Protein AF-A0A0S2K7G4-F1 (afdb_monomer_lite)

Secondary structure (DSSP, 8-state):
--HHHHHHHHHHHHHHHHHHHHHHHHHHHHHHHHHHHHHHHHHHHHHHHHHHHHHHHHTT--TTS----TTHHHHHHHHHHHHHHHHHHHHHHHHHHHHHHHHHHHHHT----HHHHHHHHHHHHHHHHHHHHHHHHHHHHHHHTHHHHHHHTTTTSSS--HHHHHHHHHHHHHHHHHHHHHHHHHHHGGGGHHHHHHHHHHHHHHHHH--

Sequence (211 aa):
MPIKRVLAVIMEPLDKLAEKNTKYAAIKRKERLEVLGHIPLALISLAAYIFIVIFFGTDTYDPDEANLWGMSKQVWLVAMVLSAGFGGIFFVSSLSFIVWVQLIARNLKTKVSILKLSVFSVISLSISLVLLLLGKYLDWLIHHNSLLIAKFMRFGFETTPFLIEMAINFLILCIAIFLLQIAMFVASVPFKAKRHAREITAIKSDAKQQA

pLDDT: mean 75.19, std 12.04, range [44.12, 92.62]

Structure (mmCIF, N/CA/C/O backbone):
data_AF-A0A0S2K7G4-F1
#
_entry.id   AF-A0A0S2K7G4-F1
#
loop_
_atom_site.group_PDB
_atom_site.id
_atom_site.type_symbol
_atom_site.label_atom_id
_atom_site.label_alt_id
_atom_site.label_comp_id
_atom_site.label_asym_id
_atom_site.label_entity_id
_atom_site.label_seq_id
_atom_site.pdbx_PDB_ins_code
_atom_site.Cartn_x
_atom_site.Cartn_y
_atom_site.Cartn_z
_atom_site.occupancy
_atom_site.B_iso_or_equiv
_atom_site.auth_seq_id
_atom_site.auth_comp_id
_atom_site.auth_asym_id
_atom_site.auth_atom_id
_atom_site.pdbx_PDB_model_num
ATOM 1 N N . MET A 1 1 ? -53.816 46.179 15.994 1.00 57.12 1 MET A N 1
ATOM 2 C CA . MET A 1 1 ? -52.729 45.505 16.744 1.00 57.12 1 MET A CA 1
ATOM 3 C C . MET A 1 1 ? -52.334 44.166 16.073 1.00 57.12 1 MET A C 1
ATOM 5 O O . MET A 1 1 ? -52.782 43.138 16.561 1.00 57.12 1 MET A O 1
ATOM 9 N N . PRO A 1 2 ? -51.550 44.121 14.962 1.00 56.91 2 PRO A N 1
ATOM 10 C CA . PRO A 1 2 ? -51.173 42.826 14.354 1.00 56.91 2 PRO A CA 1
ATOM 11 C C . PRO A 1 2 ? -49.665 42.580 14.116 1.00 56.91 2 PRO A C 1
ATOM 13 O O . PRO A 1 2 ? -49.265 41.433 13.945 1.00 56.91 2 PRO A O 1
ATOM 16 N N . ILE A 1 3 ? -48.802 43.602 14.155 1.00 55.53 3 ILE A N 1
ATOM 17 C CA . ILE A 1 3 ? -47.403 43.497 13.681 1.00 55.53 3 ILE A CA 1
ATOM 18 C C . ILE A 1 3 ? -46.560 42.524 14.528 1.00 55.53 3 ILE A C 1
ATOM 20 O O . ILE A 1 3 ? -45.787 41.740 13.984 1.00 55.53 3 ILE A O 1
ATOM 24 N N . LYS A 1 4 ? -46.767 42.491 15.853 1.00 57.12 4 LYS A N 1
ATOM 25 C CA . LYS A 1 4 ? -46.049 41.565 16.751 1.00 57.12 4 LYS A CA 1
ATOM 26 C C . LYS A 1 4 ? -46.368 40.087 16.495 1.00 57.12 4 LYS A C 1
ATOM 28 O O . LYS A 1 4 ? -45.486 39.255 16.662 1.00 57.12 4 LYS A O 1
ATOM 33 N N . ARG A 1 5 ? -47.598 39.748 16.080 1.00 57.56 5 ARG A N 1
ATOM 34 C CA . ARG A 1 5 ? -47.960 38.350 15.769 1.00 57.56 5 ARG A CA 1
ATOM 35 C C . ARG A 1 5 ? -47.358 37.893 14.449 1.00 57.56 5 ARG A C 1
ATOM 37 O O . ARG A 1 5 ? -46.895 36.765 14.367 1.00 57.56 5 ARG A O 1
ATOM 44 N N . VAL A 1 6 ? -47.320 38.771 13.448 1.00 60.31 6 VAL A N 1
ATOM 45 C CA . VAL A 1 6 ? -46.716 38.452 12.146 1.00 60.31 6 VAL A CA 1
ATOM 46 C C . VAL A 1 6 ? -45.207 38.232 12.289 1.00 60.31 6 VAL A C 1
ATOM 48 O O . VAL A 1 6 ? -44.688 37.259 11.754 1.00 60.31 6 VAL A O 1
ATOM 51 N N . LEU A 1 7 ? -44.515 39.056 13.088 1.00 57.19 7 LEU A N 1
ATOM 52 C CA . LEU A 1 7 ? -43.088 38.853 13.369 1.00 57.19 7 LEU A CA 1
ATOM 53 C C . LEU A 1 7 ? -42.806 37.527 14.089 1.00 57.19 7 LEU A C 1
ATOM 55 O O . LEU A 1 7 ? -41.847 36.848 13.740 1.00 57.19 7 LEU A O 1
ATOM 59 N N . ALA A 1 8 ? -43.649 37.136 15.050 1.00 61.03 8 ALA A N 1
ATOM 60 C CA . ALA A 1 8 ? -43.482 35.879 15.779 1.00 61.03 8 ALA A CA 1
ATOM 61 C C . ALA A 1 8 ? -43.615 34.648 14.862 1.00 61.03 8 ALA A C 1
ATOM 63 O O . ALA A 1 8 ? -42.814 33.724 14.957 1.00 61.03 8 ALA A O 1
ATOM 64 N N . VAL A 1 9 ? -44.570 34.672 13.924 1.00 65.19 9 VAL A N 1
ATOM 65 C CA . VAL A 1 9 ? -44.795 33.580 12.957 1.00 65.19 9 VAL A CA 1
ATOM 66 C C . VAL A 1 9 ? -43.661 33.471 11.927 1.00 65.19 9 VAL A C 1
ATOM 68 O O . VAL A 1 9 ? -43.379 32.377 11.450 1.00 65.19 9 VAL A O 1
ATOM 71 N N . ILE A 1 10 ? -42.984 34.578 11.597 1.00 64.75 10 ILE A N 1
ATOM 72 C CA . ILE A 1 10 ? -41.831 34.586 10.675 1.00 64.75 10 ILE A CA 1
ATOM 73 C C . ILE A 1 10 ? -40.525 34.208 11.395 1.00 64.75 10 ILE A C 1
ATOM 75 O O . ILE A 1 10 ? -39.677 33.534 10.810 1.00 64.75 10 ILE A O 1
ATOM 79 N N . MET A 1 11 ? -40.355 34.608 12.660 1.00 64.69 11 MET A N 1
ATOM 80 C CA . MET A 1 11 ? -39.159 34.288 13.452 1.00 64.69 11 MET A CA 1
ATOM 81 C C . MET A 1 11 ? -39.081 32.805 13.831 1.00 64.69 11 MET A C 1
ATOM 83 O O . MET A 1 11 ? -38.000 32.229 13.791 1.00 64.69 11 MET A O 1
ATOM 87 N N . GLU A 1 12 ? -40.210 32.145 14.095 1.00 68.38 12 GLU A N 1
ATOM 88 C CA . GLU A 1 12 ? -40.235 30.734 14.503 1.00 68.38 12 GLU A CA 1
ATOM 89 C C . GLU A 1 12 ? -39.603 29.741 13.488 1.00 68.38 12 GLU A C 1
ATOM 91 O O . GLU A 1 12 ? -38.824 28.870 13.895 1.00 68.38 12 GLU A O 1
ATOM 96 N N . PRO A 1 13 ? -39.872 29.820 12.167 1.00 69.75 13 PRO A N 1
ATOM 97 C CA . PRO A 1 13 ? -39.187 28.984 11.182 1.00 69.75 13 PRO A CA 1
ATOM 98 C C . PRO A 1 13 ? -37.721 29.387 10.968 1.00 69.75 13 PRO A C 1
ATOM 100 O O . PRO A 1 13 ? -36.900 28.509 10.691 1.00 69.75 13 PRO A O 1
ATOM 103 N N . LEU A 1 14 ? -37.369 30.671 11.127 1.00 67.50 14 LEU A N 1
ATOM 104 C CA . LEU A 1 14 ? -35.978 31.136 11.048 1.00 67.50 14 LEU A CA 1
ATOM 105 C C . LEU A 1 14 ? -35.134 30.599 12.207 1.00 67.50 14 LEU A C 1
ATOM 107 O O . LEU A 1 14 ? -34.024 30.121 11.974 1.00 67.50 14 LEU A O 1
ATOM 111 N N . ASP A 1 15 ? -35.674 30.599 13.424 1.00 70.00 15 ASP A N 1
ATOM 112 C CA . ASP A 1 15 ? -34.999 30.053 14.602 1.00 70.00 15 ASP A CA 1
ATOM 113 C C . ASP A 1 15 ? -34.803 28.539 14.467 1.00 70.00 15 ASP A C 1
ATOM 115 O O . ASP A 1 15 ? -33.704 28.031 14.698 1.00 70.00 15 ASP A O 1
ATOM 119 N N . LYS A 1 16 ? -35.807 27.808 13.959 1.00 70.38 16 LYS A N 1
ATOM 120 C CA . LYS A 1 16 ? -35.675 26.370 13.648 1.00 70.38 16 LYS A CA 1
ATOM 121 C C . LYS A 1 16 ? -34.626 26.094 12.562 1.00 70.38 16 LYS A C 1
ATOM 123 O O . LYS A 1 16 ? -33.932 25.074 12.618 1.00 70.38 16 LYS A O 1
ATOM 128 N N . LEU A 1 17 ? -34.489 26.977 11.570 1.00 62.81 17 LEU A N 1
ATOM 129 C CA . LEU A 1 17 ? -33.454 26.888 10.532 1.00 62.81 17 LEU A CA 1
ATOM 130 C C . LEU A 1 17 ? -32.060 27.201 11.089 1.00 62.81 17 LEU A C 1
ATOM 132 O O . LEU A 1 17 ? -31.116 26.470 10.783 1.00 62.81 17 LEU A O 1
ATOM 136 N N . ALA A 1 18 ? -31.924 28.219 11.938 1.00 69.12 18 ALA A N 1
ATOM 137 C CA . ALA A 1 18 ? -30.676 28.570 12.613 1.00 69.12 18 ALA A CA 1
ATOM 138 C C . ALA A 1 18 ? -30.211 27.455 13.567 1.00 69.12 18 ALA A C 1
ATOM 140 O O . ALA A 1 18 ? -29.030 27.090 13.584 1.00 69.12 18 ALA A O 1
ATOM 141 N N . GLU A 1 19 ? -31.139 26.833 14.295 1.00 71.88 19 GLU A N 1
ATOM 142 C CA . GLU A 1 19 ? -30.859 25.702 15.181 1.00 71.88 19 GLU A CA 1
ATOM 143 C C . GLU A 1 19 ? -30.440 24.446 14.392 1.00 71.88 19 GLU A C 1
ATOM 145 O O . GLU A 1 19 ? -29.509 23.730 14.774 1.00 71.88 19 GLU A O 1
ATOM 150 N N . LYS A 1 20 ? -31.060 24.190 13.231 1.00 65.56 20 LYS A N 1
ATOM 151 C CA . LYS A 1 20 ? -30.605 23.131 12.316 1.00 65.56 20 LYS A CA 1
ATOM 152 C C . LYS A 1 20 ? -29.218 23.430 11.750 1.00 65.56 20 LYS A C 1
ATOM 154 O O . LYS A 1 20 ? -28.377 22.533 11.743 1.00 65.56 20 LYS A O 1
ATOM 159 N N . ASN A 1 21 ? -28.945 24.657 11.311 1.00 69.31 21 ASN A N 1
ATOM 160 C CA . ASN A 1 21 ? -27.652 25.024 10.724 1.00 69.31 21 ASN A CA 1
ATOM 161 C C . ASN A 1 21 ? -26.506 24.928 11.739 1.00 69.31 21 ASN A C 1
ATOM 163 O O . ASN A 1 21 ? -25.431 24.424 11.418 1.00 69.31 21 ASN A O 1
ATOM 167 N N . THR A 1 22 ? -26.742 25.340 12.985 1.00 69.88 22 THR A N 1
ATOM 168 C CA . THR A 1 22 ? -25.766 25.207 14.079 1.00 69.88 22 THR A CA 1
ATOM 169 C C . THR A 1 22 ? -25.529 23.745 14.458 1.00 69.88 22 THR A C 1
ATOM 171 O O . THR A 1 22 ? -24.372 23.346 14.619 1.00 69.88 22 THR A O 1
ATOM 174 N N . LYS A 1 23 ? -26.574 22.904 14.493 1.00 67.31 23 LYS A N 1
ATOM 175 C CA . LYS A 1 23 ? -26.426 21.444 14.643 1.00 67.31 23 LYS A CA 1
ATOM 176 C C . LYS A 1 23 ? -25.612 20.828 13.501 1.00 67.31 23 LYS A C 1
ATOM 178 O O . LYS A 1 23 ? -24.671 20.086 13.774 1.00 67.31 23 LYS A O 1
ATOM 183 N N . TYR A 1 24 ? -25.899 21.165 12.243 1.00 61.59 24 TYR A N 1
ATOM 184 C CA . TYR A 1 24 ? -25.136 20.672 11.087 1.00 61.59 24 TYR A CA 1
ATOM 185 C C . TYR A 1 24 ? -23.681 21.157 11.088 1.00 61.59 24 TYR A C 1
ATOM 187 O O . TYR A 1 24 ? -22.774 20.373 10.809 1.00 61.59 24 TYR A O 1
ATOM 195 N N . ALA A 1 25 ? -23.424 22.413 11.456 1.00 64.12 25 ALA A N 1
ATOM 196 C CA . ALA A 1 25 ? -22.072 22.953 11.583 1.00 64.12 25 ALA A CA 1
ATOM 197 C C . ALA A 1 25 ? -21.281 22.258 12.704 1.00 64.12 25 ALA A C 1
ATOM 199 O O . ALA A 1 25 ? -20.105 21.936 12.522 1.00 64.12 25 ALA A O 1
ATOM 200 N N . ALA A 1 26 ? -21.926 21.968 13.838 1.00 65.88 26 ALA A N 1
ATOM 201 C CA . ALA A 1 26 ? -21.327 21.219 14.937 1.00 65.88 26 ALA A CA 1
ATOM 202 C C . ALA A 1 26 ? -21.014 19.768 14.540 1.00 65.88 26 ALA A C 1
ATOM 204 O O . ALA A 1 26 ? -19.927 19.280 14.848 1.00 65.88 26 ALA A O 1
ATOM 205 N N . ILE A 1 27 ? -21.913 19.101 13.806 1.00 62.59 27 ILE A N 1
ATOM 206 C CA . ILE A 1 27 ? -21.688 17.752 13.260 1.00 62.59 27 ILE A CA 1
ATOM 207 C C . ILE A 1 27 ? -20.516 17.767 12.272 1.00 62.59 27 ILE A C 1
ATOM 209 O O . ILE A 1 27 ? -19.567 17.011 12.455 1.00 62.59 27 ILE A O 1
ATOM 213 N N . LYS A 1 28 ? -20.501 18.697 11.311 1.00 56.41 28 LYS A N 1
ATOM 214 C CA . LYS A 1 28 ? -19.433 18.834 10.305 1.00 56.41 28 LYS A CA 1
ATOM 215 C C . LYS A 1 28 ? -18.069 19.148 10.929 1.00 56.41 28 LYS A C 1
ATOM 217 O O . LYS A 1 28 ? -17.035 18.683 10.452 1.00 56.41 28 LYS A O 1
ATOM 222 N N . ARG A 1 29 ? -18.042 19.927 12.016 1.00 61.53 29 ARG A N 1
ATOM 223 C CA . ARG A 1 29 ? -16.821 20.207 12.789 1.00 61.53 29 ARG A CA 1
ATOM 224 C C . ARG A 1 29 ? -16.345 18.969 13.550 1.00 61.53 29 ARG A C 1
ATOM 226 O O . ARG A 1 29 ? -15.144 18.722 13.597 1.00 61.53 29 ARG A O 1
ATOM 233 N N . LYS A 1 30 ? -17.273 18.182 14.101 1.00 59.44 30 LYS A N 1
ATOM 234 C CA . LYS A 1 30 ? -16.984 16.925 14.801 1.00 59.44 30 LYS A CA 1
ATOM 235 C C . LYS A 1 30 ? -16.463 15.848 13.846 1.00 59.44 30 LYS A C 1
ATOM 237 O O . LYS A 1 30 ? -15.477 15.204 14.176 1.00 59.44 30 LYS A O 1
ATOM 242 N N . GLU A 1 31 ? -17.034 15.746 12.647 1.00 54.56 31 GLU A N 1
ATOM 243 C CA . GLU A 1 31 ? -16.537 14.885 11.564 1.00 54.56 31 GLU A CA 1
ATOM 244 C C . GLU A 1 31 ? -15.141 15.312 11.089 1.00 54.56 31 GLU A C 1
ATOM 246 O O . GLU A 1 31 ? -14.262 14.468 10.949 1.00 54.56 31 GLU A O 1
ATOM 251 N N . ARG A 1 32 ? -14.877 16.619 10.910 1.00 54.97 32 ARG A N 1
ATOM 252 C CA . ARG A 1 32 ? -13.521 17.111 10.582 1.00 54.97 32 ARG A CA 1
ATOM 253 C C . ARG A 1 32 ? -12.491 16.783 11.665 1.00 54.97 32 ARG A C 1
ATOM 255 O O . ARG A 1 32 ? -11.363 16.441 11.329 1.00 54.97 32 ARG A O 1
ATOM 262 N N . LEU A 1 33 ? -12.863 16.902 12.939 1.00 57.59 33 LEU A N 1
ATOM 263 C CA . LEU A 1 33 ? -12.007 16.551 14.079 1.00 57.59 33 LEU A CA 1
ATOM 264 C C . LEU A 1 33 ? -11.752 15.041 14.169 1.00 57.59 33 LEU A C 1
ATOM 266 O O . LEU A 1 33 ? -10.638 14.642 14.497 1.00 57.59 33 LEU A O 1
ATOM 270 N N . GLU A 1 34 ? -12.747 14.213 13.840 1.00 55.06 34 GLU A N 1
ATOM 271 C CA . GLU A 1 34 ? -12.565 12.766 13.702 1.00 55.06 34 GLU A CA 1
ATOM 272 C C . GLU A 1 34 ? -11.558 12.460 12.589 1.00 55.06 34 GLU A C 1
ATOM 274 O O . GLU A 1 34 ? -10.549 11.821 12.870 1.00 55.06 34 GLU A O 1
ATOM 279 N N . VAL A 1 35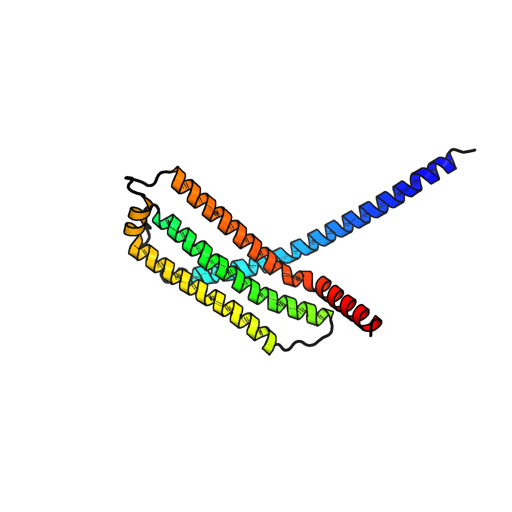 ? -11.745 13.017 11.385 1.00 52.94 35 VAL A N 1
ATOM 280 C CA . VAL A 1 35 ? -10.826 12.833 10.245 1.00 52.94 35 VAL A CA 1
ATOM 281 C C . VAL A 1 35 ? -9.395 13.272 10.571 1.00 52.94 35 VAL A C 1
ATOM 283 O O . VAL A 1 35 ? -8.449 12.566 10.223 1.00 52.94 35 VAL A O 1
ATOM 286 N N . LEU A 1 36 ? -9.214 14.391 11.282 1.00 56.03 36 LEU A N 1
ATOM 287 C CA . LEU A 1 36 ? -7.889 14.860 11.709 1.00 56.03 36 LEU A CA 1
ATOM 288 C C . LEU A 1 36 ? -7.197 13.874 12.663 1.00 56.03 36 LEU A C 1
ATOM 290 O O . LEU A 1 36 ? -5.978 13.733 12.623 1.00 56.03 36 LEU A O 1
ATOM 294 N N . GLY A 1 37 ? -7.969 13.157 13.484 1.00 58.03 37 GLY A N 1
ATOM 295 C CA . GLY A 1 37 ? -7.460 12.110 14.368 1.00 58.03 37 GLY A CA 1
ATOM 296 C C . GLY A 1 37 ? -6.963 10.861 13.632 1.00 58.03 37 GLY A C 1
ATOM 297 O O . GLY A 1 37 ? -6.255 10.056 14.234 1.00 58.03 37 GLY A O 1
ATOM 298 N N . HIS A 1 38 ? -7.303 10.691 12.347 1.00 56.44 38 HIS A N 1
ATOM 299 C CA . HIS A 1 38 ? -6.913 9.530 11.529 1.00 56.44 38 HIS A CA 1
ATOM 300 C C . HIS A 1 38 ? -5.550 9.699 10.850 1.00 56.44 38 HIS A C 1
ATOM 302 O O . HIS A 1 38 ? -4.890 8.716 10.514 1.00 56.44 38 HIS A O 1
ATOM 308 N N . ILE A 1 39 ? -5.121 10.947 10.666 1.00 60.91 39 ILE A N 1
ATOM 309 C CA . ILE A 1 39 ? -3.904 11.320 9.939 1.00 60.91 39 ILE A CA 1
ATOM 310 C C . ILE A 1 39 ? -2.618 10.829 10.640 1.00 60.91 39 ILE A C 1
ATOM 312 O O . ILE A 1 39 ? -1.759 10.289 9.943 1.00 60.91 39 ILE A O 1
ATOM 316 N N . PRO A 1 40 ? -2.464 10.912 11.981 1.00 65.94 40 PRO A N 1
ATOM 317 C CA . PRO A 1 40 ? -1.230 10.491 12.649 1.00 65.94 40 PRO A CA 1
ATOM 318 C C . PRO A 1 40 ? -0.966 8.986 12.545 1.00 65.94 40 PRO A C 1
ATOM 320 O O . PRO A 1 40 ? 0.158 8.585 12.269 1.00 65.94 40 PRO A O 1
ATOM 323 N N . LEU A 1 41 ? -1.991 8.141 12.720 1.00 63.47 41 LEU A N 1
ATOM 324 C CA . LEU A 1 41 ? -1.833 6.682 12.642 1.00 63.47 41 LEU A CA 1
ATOM 325 C C . LEU A 1 41 ? -1.474 6.243 11.217 1.00 63.47 41 LEU A C 1
ATOM 327 O O . LEU A 1 41 ? -0.593 5.404 11.034 1.00 63.47 41 LEU A O 1
ATOM 331 N N . ALA A 1 42 ? -2.127 6.837 10.215 1.00 62.44 42 ALA A N 1
ATOM 332 C CA . ALA A 1 42 ? -1.833 6.573 8.813 1.00 62.44 42 ALA A CA 1
ATOM 333 C C . ALA A 1 42 ? -0.406 7.011 8.449 1.00 62.44 42 ALA A C 1
ATOM 335 O O . ALA A 1 42 ? 0.330 6.231 7.852 1.00 62.44 42 ALA A O 1
ATOM 336 N N . LEU A 1 43 ? 0.014 8.207 8.882 1.00 67.38 43 LEU A N 1
ATOM 337 C CA . LEU A 1 43 ? 1.371 8.718 8.668 1.00 67.38 43 LEU A CA 1
ATOM 338 C C . LEU A 1 43 ? 2.436 7.869 9.362 1.00 67.38 43 LEU A C 1
ATOM 340 O O . LEU A 1 43 ? 3.449 7.576 8.743 1.00 67.38 43 LEU A O 1
ATOM 344 N N . ILE A 1 44 ? 2.215 7.440 10.608 1.00 71.38 44 ILE A N 1
ATOM 345 C CA . ILE A 1 44 ? 3.155 6.568 11.332 1.00 71.38 44 ILE A CA 1
ATOM 346 C C . ILE A 1 44 ? 3.251 5.204 10.647 1.00 71.38 44 ILE A C 1
ATOM 348 O O . ILE A 1 44 ? 4.348 4.686 10.472 1.00 71.38 44 ILE A O 1
ATOM 352 N N . SER A 1 45 ? 2.120 4.635 10.223 1.00 61.44 45 SER A N 1
ATOM 353 C CA . SER A 1 45 ? 2.104 3.338 9.534 1.00 61.44 45 SER A CA 1
ATOM 354 C C . SER A 1 45 ? 2.799 3.419 8.173 1.00 61.44 45 SER A C 1
ATOM 356 O O . SER A 1 45 ? 3.555 2.521 7.814 1.00 61.44 45 SER A O 1
ATOM 358 N N . LEU A 1 46 ? 2.590 4.518 7.442 1.00 67.19 46 LEU A N 1
ATOM 359 C CA . LEU A 1 46 ? 3.254 4.791 6.171 1.00 67.19 46 LEU A CA 1
ATOM 360 C C . LEU A 1 46 ? 4.755 5.039 6.371 1.00 67.19 46 LEU A C 1
ATOM 362 O O . LEU A 1 46 ? 5.560 4.476 5.642 1.00 67.19 46 LEU A O 1
ATOM 366 N N . ALA A 1 47 ? 5.141 5.826 7.378 1.00 71.12 47 ALA A N 1
ATOM 367 C CA . ALA A 1 47 ? 6.537 6.107 7.702 1.00 71.12 47 ALA A CA 1
ATOM 368 C C . ALA A 1 47 ? 7.283 4.843 8.143 1.00 71.12 47 ALA A C 1
ATOM 370 O O . ALA A 1 47 ? 8.397 4.607 7.688 1.00 71.12 47 ALA A O 1
ATOM 371 N N . ALA A 1 48 ? 6.658 3.999 8.967 1.00 63.66 48 ALA A N 1
ATOM 372 C CA . ALA A 1 48 ? 7.207 2.702 9.352 1.00 63.66 48 ALA A CA 1
ATOM 373 C C . ALA A 1 48 ? 7.377 1.784 8.135 1.00 63.66 48 ALA A C 1
ATOM 375 O O . ALA A 1 48 ? 8.405 1.128 7.998 1.00 63.66 48 ALA A O 1
ATOM 376 N N . TYR A 1 49 ? 6.404 1.774 7.222 1.00 64.75 49 TYR A N 1
ATOM 377 C CA . TYR A 1 49 ? 6.493 0.988 5.997 1.00 64.75 49 TYR A CA 1
ATOM 378 C C . TYR A 1 49 ? 7.597 1.494 5.056 1.00 64.75 49 TYR A C 1
ATOM 380 O O . TYR A 1 49 ? 8.400 0.699 4.580 1.00 64.75 49 TYR A O 1
ATOM 388 N N . ILE A 1 50 ? 7.699 2.811 4.846 1.00 68.75 50 ILE A N 1
ATOM 389 C CA . ILE A 1 50 ? 8.779 3.434 4.066 1.00 68.75 50 ILE A CA 1
ATOM 390 C C . ILE A 1 50 ? 10.138 3.124 4.699 1.00 68.75 50 ILE A C 1
ATOM 392 O O . ILE A 1 50 ? 11.068 2.766 3.988 1.00 68.75 50 ILE A O 1
ATOM 396 N N . PHE A 1 51 ? 10.250 3.204 6.025 1.00 65.44 51 PHE A N 1
ATOM 397 C CA . PHE A 1 51 ? 11.476 2.856 6.739 1.00 65.44 51 PHE A CA 1
ATOM 398 C C . PHE A 1 51 ? 11.877 1.393 6.507 1.00 65.44 51 PHE A C 1
ATOM 400 O O . PHE A 1 51 ? 13.042 1.124 6.240 1.00 65.44 51 PHE A O 1
ATOM 407 N N . ILE A 1 52 ? 10.921 0.459 6.538 1.00 60.47 52 ILE A N 1
ATOM 408 C CA . ILE A 1 52 ? 11.157 -0.960 6.224 1.00 60.47 52 ILE A CA 1
ATOM 409 C C . ILE A 1 52 ? 11.598 -1.126 4.764 1.00 60.47 52 ILE A C 1
ATOM 411 O O . ILE A 1 52 ? 12.564 -1.835 4.505 1.00 60.47 52 ILE A O 1
ATOM 415 N N . VAL A 1 53 ? 10.932 -0.463 3.814 1.00 60.25 53 VAL A N 1
ATOM 416 C CA . VAL A 1 53 ? 11.300 -0.501 2.387 1.00 60.25 53 VAL A CA 1
ATOM 417 C C . VAL A 1 53 ? 12.720 0.018 2.172 1.00 60.25 53 VAL A C 1
ATOM 419 O O . VAL A 1 53 ? 13.489 -0.619 1.462 1.00 60.25 53 VAL A O 1
ATOM 422 N N . ILE A 1 54 ? 13.079 1.137 2.805 1.00 63.91 54 ILE A N 1
ATOM 423 C CA . ILE A 1 54 ? 14.430 1.698 2.736 1.00 63.91 54 ILE A CA 1
ATOM 424 C C . ILE A 1 54 ? 15.413 0.708 3.355 1.00 63.91 54 ILE A C 1
ATOM 426 O O . ILE A 1 54 ? 16.318 0.273 2.667 1.00 63.91 54 ILE A O 1
ATOM 430 N N . PHE A 1 55 ? 15.205 0.265 4.594 1.00 58.38 55 PHE A N 1
ATOM 431 C CA . PHE A 1 55 ? 16.145 -0.614 5.294 1.00 58.38 55 PHE A CA 1
ATOM 432 C C . PHE A 1 55 ? 16.393 -1.946 4.564 1.00 58.38 55 PHE A C 1
ATOM 434 O O . PHE A 1 55 ? 17.530 -2.392 4.462 1.00 58.38 55 PHE A O 1
ATOM 441 N N . PHE A 1 56 ? 15.349 -2.568 4.007 1.00 57.22 56 PHE A N 1
ATOM 442 C CA . PHE A 1 56 ? 15.484 -3.809 3.233 1.00 57.22 56 PHE A CA 1
ATOM 443 C C . PHE A 1 56 ? 15.938 -3.595 1.778 1.00 57.22 56 PHE A C 1
ATOM 445 O O . PHE A 1 56 ? 16.400 -4.553 1.149 1.00 57.22 56 PHE A O 1
ATOM 452 N N . GLY A 1 57 ? 15.789 -2.378 1.245 1.00 51.28 57 GLY A N 1
ATOM 453 C CA . GLY A 1 57 ? 16.149 -1.997 -0.124 1.00 51.28 57 GLY A CA 1
ATOM 454 C C . GLY A 1 57 ? 17.521 -1.328 -0.267 1.00 51.28 57 GLY A C 1
ATOM 455 O O . GLY A 1 57 ? 18.102 -1.387 -1.342 1.00 51.28 57 GLY A O 1
ATOM 456 N N . THR A 1 58 ? 18.074 -0.720 0.788 1.00 51.25 58 THR A N 1
ATOM 457 C CA . THR A 1 58 ? 19.372 -0.017 0.744 1.00 51.25 58 THR A CA 1
ATOM 458 C C . THR A 1 58 ? 20.575 -0.911 1.014 1.00 51.25 58 THR A C 1
ATOM 460 O O . THR A 1 58 ? 21.689 -0.510 0.702 1.00 51.25 58 THR A O 1
ATOM 463 N N . ASP A 1 59 ? 20.377 -2.122 1.539 1.00 46.25 59 ASP A N 1
ATOM 464 C CA . ASP A 1 59 ? 21.469 -3.086 1.777 1.00 46.25 59 ASP A CA 1
ATOM 465 C C . ASP A 1 59 ? 22.059 -3.663 0.467 1.00 46.25 59 ASP A C 1
ATOM 467 O O . ASP A 1 59 ? 22.997 -4.453 0.483 1.00 46.25 59 ASP A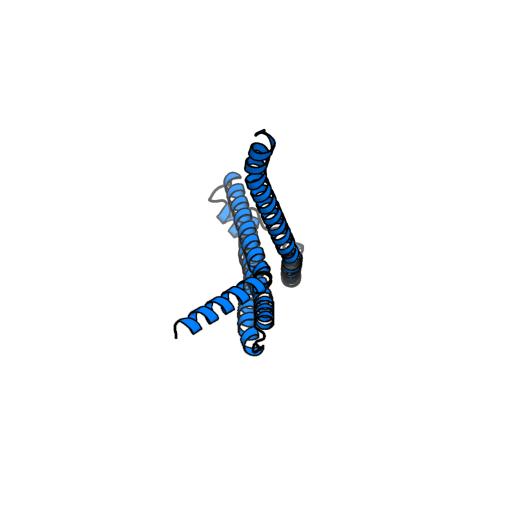 O 1
ATOM 471 N N . THR A 1 60 ? 21.498 -3.275 -0.683 1.00 46.44 60 THR A N 1
ATOM 472 C CA . THR A 1 60 ? 21.963 -3.610 -2.040 1.00 46.44 60 THR A CA 1
ATOM 473 C C . THR A 1 60 ? 22.335 -2.375 -2.867 1.00 46.44 60 THR A C 1
ATOM 475 O O . THR A 1 60 ? 22.481 -2.485 -4.078 1.00 46.44 60 THR A O 1
ATOM 478 N N . TYR A 1 61 ? 22.468 -1.193 -2.251 1.00 44.12 61 TYR A N 1
ATOM 479 C CA . TYR A 1 61 ? 22.837 0.029 -2.970 1.00 44.12 61 TYR A CA 1
ATOM 480 C C . TYR A 1 61 ? 24.334 0.023 -3.309 1.00 44.12 61 TYR A C 1
ATOM 482 O O . TYR A 1 61 ? 25.154 0.526 -2.540 1.00 44.12 61 TYR A O 1
ATOM 490 N N . ASP A 1 62 ? 24.683 -0.557 -4.457 1.00 46.75 62 ASP A N 1
ATOM 491 C CA . ASP A 1 62 ? 25.996 -0.388 -5.071 1.00 46.75 62 ASP A CA 1
ATOM 492 C C . ASP A 1 62 ? 25.991 0.914 -5.901 1.00 46.75 62 ASP A C 1
ATOM 494 O O . ASP A 1 62 ? 25.247 1.020 -6.885 1.00 46.75 62 ASP A O 1
ATOM 498 N N . PRO A 1 63 ? 26.755 1.951 -5.509 1.00 47.88 63 PRO A N 1
ATOM 499 C CA . PRO A 1 63 ? 26.811 3.211 -6.245 1.00 47.88 63 PRO A CA 1
ATOM 500 C C . PRO A 1 63 ? 27.347 3.061 -7.682 1.00 47.88 63 PRO A C 1
ATOM 502 O O . PRO A 1 63 ? 27.094 3.957 -8.490 1.00 47.88 63 PRO A O 1
ATOM 505 N N . ASP A 1 64 ? 28.010 1.949 -8.025 1.00 46.34 64 ASP A N 1
ATOM 506 C CA . ASP A 1 64 ? 28.501 1.668 -9.383 1.00 46.34 64 ASP A CA 1
ATOM 507 C C . ASP A 1 64 ? 27.452 0.974 -10.293 1.00 46.34 64 ASP A C 1
ATOM 509 O O . ASP A 1 64 ? 27.565 1.042 -11.520 1.00 46.34 64 ASP A O 1
ATOM 513 N N . GLU A 1 65 ? 26.365 0.405 -9.745 1.00 49.09 65 GLU A N 1
ATOM 514 C CA . GLU A 1 65 ? 25.212 -0.137 -10.507 1.00 49.09 65 GLU A CA 1
ATOM 515 C C . GLU A 1 65 ? 24.146 0.937 -10.842 1.00 49.09 65 GLU A C 1
ATOM 517 O O . GLU A 1 65 ? 23.131 0.672 -11.495 1.00 49.09 65 GLU A O 1
ATOM 522 N N . ALA A 1 66 ? 24.377 2.183 -10.418 1.00 50.78 66 ALA A N 1
ATOM 523 C CA . ALA A 1 66 ? 23.346 3.194 -10.181 1.00 50.78 66 ALA A CA 1
ATOM 524 C C . ALA A 1 66 ? 22.749 3.912 -11.411 1.00 50.78 66 ALA A C 1
ATOM 526 O O . ALA A 1 66 ? 22.067 4.925 -11.248 1.00 50.78 66 ALA A O 1
ATOM 527 N N . ASN A 1 67 ? 22.928 3.421 -12.639 1.00 63.25 67 ASN A N 1
ATOM 528 C CA . ASN A 1 67 ? 22.298 4.041 -13.810 1.00 63.25 67 ASN A CA 1
ATOM 529 C C . ASN A 1 67 ? 21.415 3.059 -14.578 1.00 63.25 67 ASN A C 1
ATOM 531 O O . ASN A 1 67 ? 21.818 2.446 -15.566 1.00 63.25 67 ASN A O 1
ATOM 535 N N . LEU A 1 68 ? 20.149 2.984 -14.157 1.00 69.25 68 LEU A N 1
ATOM 536 C CA . LEU A 1 68 ? 19.070 2.464 -14.993 1.00 69.25 68 LEU A CA 1
ATOM 537 C C . LEU A 1 68 ? 19.057 3.218 -16.331 1.00 69.25 68 LEU A C 1
ATOM 539 O O . LEU A 1 68 ? 18.903 4.439 -16.387 1.00 69.25 68 LEU A O 1
ATOM 543 N N . TRP A 1 69 ? 19.220 2.482 -17.427 1.00 70.69 69 TRP A N 1
ATOM 544 C CA . TRP A 1 69 ? 19.286 3.046 -18.771 1.00 70.69 69 TRP A CA 1
ATOM 545 C C . TRP A 1 69 ? 17.908 3.495 -19.266 1.00 70.69 69 TRP A C 1
ATOM 547 O O . TRP A 1 69 ? 16.989 2.680 -19.371 1.00 70.69 69 TRP A O 1
ATOM 557 N N . GLY A 1 70 ? 17.765 4.769 -19.644 1.00 78.25 70 GLY A N 1
ATOM 558 C CA . GLY A 1 70 ? 16.568 5.305 -20.308 1.00 78.25 70 GLY A CA 1
ATOM 559 C C . GLY A 1 70 ? 15.252 4.861 -19.655 1.00 78.25 70 GLY A C 1
ATOM 560 O O . GLY A 1 70 ? 15.063 5.016 -18.452 1.00 78.25 70 GLY A O 1
ATOM 561 N N . MET A 1 71 ? 14.366 4.251 -20.451 1.00 81.38 71 MET A N 1
ATOM 562 C CA . MET A 1 71 ? 13.026 3.832 -20.019 1.00 81.38 71 MET A CA 1
ATOM 563 C C . MET A 1 71 ? 12.973 2.669 -19.013 1.00 81.38 71 MET A C 1
ATOM 565 O O . MET A 1 71 ? 11.900 2.352 -18.494 1.00 81.38 71 MET A O 1
ATOM 569 N N . SER A 1 72 ? 14.101 2.018 -18.707 1.00 83.25 72 SER A N 1
ATOM 570 C CA . SER A 1 72 ? 14.139 0.987 -17.656 1.00 83.25 72 SER A CA 1
ATOM 571 C C . SER A 1 72 ? 13.813 1.560 -16.273 1.00 83.25 72 SER A C 1
ATOM 573 O O . SER A 1 72 ? 13.238 0.860 -15.442 1.00 83.25 72 SER A O 1
ATOM 575 N N . LYS A 1 73 ? 14.060 2.860 -16.062 1.00 81.31 73 LYS A N 1
ATOM 576 C CA . LYS A 1 73 ? 13.678 3.582 -14.845 1.00 81.31 73 LYS A CA 1
ATOM 577 C C . LYS A 1 73 ? 12.165 3.628 -14.641 1.00 81.31 73 LYS A C 1
ATOM 579 O O . LYS A 1 73 ? 11.687 3.470 -13.524 1.00 81.31 73 LYS A O 1
ATOM 584 N N . GLN A 1 74 ? 11.396 3.816 -15.704 1.00 81.25 74 GLN A N 1
ATOM 585 C CA . GLN A 1 74 ? 9.939 3.875 -15.657 1.00 81.25 74 GLN A CA 1
ATOM 586 C C . GLN A 1 74 ? 9.370 2.486 -15.355 1.00 81.25 74 GLN A C 1
ATOM 588 O O . GLN A 1 74 ? 8.457 2.361 -14.542 1.00 81.25 74 GLN A O 1
ATOM 593 N N . VAL A 1 75 ? 9.952 1.434 -15.938 1.00 85.75 75 VAL A N 1
ATOM 594 C CA . VAL A 1 75 ? 9.594 0.039 -15.629 1.00 85.75 75 VAL A CA 1
ATOM 595 C C . VAL A 1 75 ? 9.907 -0.292 -14.168 1.00 85.75 75 VAL A C 1
ATOM 597 O O . VAL A 1 75 ? 9.069 -0.869 -13.476 1.00 85.75 75 VAL A O 1
ATOM 600 N N . TRP A 1 76 ? 11.071 0.139 -13.679 1.00 87.69 76 TRP A N 1
ATOM 601 C CA . TRP A 1 76 ? 11.450 0.027 -12.274 1.00 87.69 76 TRP A CA 1
ATOM 602 C C . TRP A 1 76 ? 10.464 0.745 -11.348 1.00 87.69 76 TRP A C 1
ATOM 604 O O . TRP A 1 76 ? 9.970 0.148 -10.395 1.00 87.69 76 TRP A O 1
ATOM 614 N N . LEU A 1 77 ? 10.093 1.989 -11.666 1.00 81.19 77 LEU A N 1
ATOM 615 C CA . LEU A 1 77 ? 9.111 2.753 -10.895 1.00 81.19 77 LEU A CA 1
ATOM 616 C C . LEU A 1 77 ? 7.752 2.049 -10.840 1.00 81.19 77 LEU A C 1
ATOM 618 O O . LEU A 1 77 ? 7.155 1.983 -9.769 1.00 81.19 77 LEU A O 1
ATOM 622 N N . VAL A 1 78 ? 7.267 1.493 -11.955 1.00 84.69 78 VAL A N 1
ATOM 623 C CA . VAL A 1 78 ? 6.022 0.706 -11.969 1.00 84.69 78 VAL A CA 1
ATOM 624 C C . VAL A 1 78 ? 6.146 -0.509 -11.053 1.00 84.69 78 VAL A C 1
ATOM 626 O O . VAL A 1 78 ? 5.263 -0.733 -10.225 1.00 84.69 78 VAL A O 1
ATOM 629 N N . ALA A 1 79 ? 7.238 -1.269 -11.168 1.00 86.62 79 ALA A N 1
ATOM 630 C CA . ALA A 1 79 ? 7.475 -2.445 -10.337 1.00 86.62 79 ALA A CA 1
ATOM 631 C C . ALA A 1 79 ? 7.464 -2.082 -8.846 1.00 86.62 79 ALA A C 1
ATOM 633 O O . ALA A 1 79 ? 6.714 -2.692 -8.086 1.00 86.62 79 ALA A O 1
ATOM 634 N N . MET A 1 80 ? 8.199 -1.034 -8.460 1.00 82.56 80 MET A N 1
ATOM 635 C CA . MET A 1 80 ? 8.284 -0.553 -7.079 1.00 82.56 80 MET A CA 1
ATOM 636 C C . MET A 1 80 ? 6.956 -0.031 -6.549 1.00 82.56 80 MET A C 1
ATOM 638 O O . MET A 1 80 ? 6.552 -0.387 -5.444 1.00 82.56 80 MET A O 1
ATOM 642 N N . VAL A 1 81 ? 6.249 0.797 -7.321 1.00 83.75 81 VAL A N 1
ATOM 643 C CA . VAL A 1 81 ? 4.956 1.355 -6.902 1.00 83.75 81 VAL A CA 1
ATOM 644 C C . VAL A 1 81 ? 3.930 0.245 -6.699 1.00 83.75 81 VAL A C 1
ATOM 646 O O . VAL A 1 81 ? 3.165 0.305 -5.740 1.00 83.75 81 VAL A O 1
ATOM 649 N N . LEU A 1 82 ? 3.922 -0.786 -7.545 1.00 87.44 82 LEU A N 1
ATOM 650 C CA . LEU A 1 82 ? 3.002 -1.909 -7.387 1.00 87.44 82 LEU A CA 1
ATOM 651 C C . LEU A 1 82 ? 3.400 -2.799 -6.206 1.00 87.44 82 LEU A C 1
ATOM 653 O O . LEU A 1 82 ? 2.576 -3.031 -5.322 1.00 87.44 82 LEU A O 1
ATOM 657 N N . SER A 1 83 ? 4.645 -3.274 -6.142 1.00 87.88 83 SER A N 1
ATOM 658 C CA . SER A 1 83 ? 5.077 -4.193 -5.084 1.00 87.88 83 SER A CA 1
ATOM 659 C C . SER A 1 83 ? 5.055 -3.524 -3.708 1.00 87.88 83 SER A C 1
ATOM 661 O O . SER A 1 83 ? 4.433 -4.045 -2.779 1.00 87.88 83 SER A O 1
ATOM 663 N N . ALA A 1 84 ? 5.657 -2.339 -3.578 1.00 81.31 84 ALA A N 1
ATOM 664 C CA . ALA A 1 84 ? 5.694 -1.605 -2.319 1.00 81.31 84 ALA A CA 1
ATOM 665 C C . ALA A 1 84 ? 4.338 -0.960 -2.000 1.00 81.31 84 ALA A C 1
ATOM 667 O O . ALA A 1 84 ? 3.906 -0.953 -0.853 1.00 81.31 84 ALA A O 1
ATOM 668 N N . GLY A 1 85 ? 3.604 -0.456 -2.992 1.00 83.62 85 GLY A N 1
ATOM 669 C CA . GLY A 1 85 ? 2.288 0.134 -2.745 1.00 83.62 85 GLY A CA 1
ATOM 670 C C . GLY A 1 85 ? 1.279 -0.894 -2.229 1.00 83.62 85 GLY A C 1
ATOM 671 O O . GLY A 1 85 ? 0.656 -0.672 -1.188 1.00 83.62 85 GLY A O 1
ATOM 672 N N . PHE A 1 86 ? 1.159 -2.057 -2.882 1.00 88.56 86 PHE A N 1
ATOM 673 C CA . PHE A 1 86 ? 0.298 -3.131 -2.376 1.00 88.56 86 PHE A CA 1
ATOM 674 C C . PHE A 1 86 ? 0.818 -3.710 -1.060 1.00 88.56 86 PHE A C 1
ATOM 676 O O . PHE A 1 86 ? 0.020 -3.917 -0.143 1.00 88.56 86 PHE A O 1
ATOM 683 N N . GLY A 1 87 ? 2.132 -3.913 -0.921 1.00 86.81 87 GLY A N 1
ATOM 684 C CA . GLY A 1 87 ? 2.725 -4.362 0.339 1.00 86.81 87 GLY A CA 1
ATOM 685 C C . GLY A 1 87 ? 2.362 -3.426 1.495 1.00 86.81 87 GLY A C 1
ATOM 686 O O . GLY A 1 87 ? 1.884 -3.879 2.535 1.00 86.81 87 GLY A O 1
ATOM 687 N N . GLY A 1 88 ? 2.460 -2.116 1.274 1.00 83.69 88 GLY A N 1
ATOM 688 C CA . GLY A 1 88 ? 2.112 -1.088 2.250 1.00 83.69 88 GLY A CA 1
ATOM 689 C C . GLY A 1 88 ? 0.641 -1.126 2.642 1.00 83.69 88 GLY A C 1
ATOM 690 O O . GLY A 1 88 ? 0.320 -1.039 3.826 1.00 83.69 88 GLY A O 1
ATOM 691 N N . ILE A 1 89 ? -0.263 -1.341 1.683 1.00 88.69 89 ILE A N 1
ATOM 692 C CA . ILE A 1 89 ? -1.694 -1.508 1.971 1.00 88.69 89 ILE A CA 1
ATOM 693 C C . ILE A 1 89 ? -1.925 -2.713 2.888 1.00 88.69 89 ILE A C 1
ATOM 695 O O . ILE A 1 89 ? -2.631 -2.576 3.887 1.00 88.69 89 ILE A O 1
ATOM 699 N N . PHE A 1 90 ? -1.330 -3.876 2.608 1.00 90.12 90 PHE A N 1
ATOM 700 C CA . PHE A 1 90 ? -1.480 -5.067 3.459 1.00 90.12 90 PHE A CA 1
ATOM 701 C C . PHE A 1 90 ? -0.842 -4.889 4.844 1.00 90.12 90 PHE A C 1
ATOM 703 O O . PHE A 1 90 ? -1.392 -5.358 5.847 1.00 90.12 90 PHE A O 1
ATOM 710 N N . PHE A 1 91 ? 0.269 -4.161 4.934 1.00 87.12 91 PHE A N 1
ATOM 711 C CA . PHE A 1 91 ? 0.891 -3.805 6.207 1.00 87.12 91 PHE A CA 1
ATOM 712 C C . PHE A 1 91 ? -0.018 -2.901 7.053 1.00 87.12 91 PHE A C 1
ATOM 714 O O . PHE A 1 91 ? -0.347 -3.224 8.198 1.00 87.12 91 PHE A O 1
ATOM 721 N N . VAL A 1 92 ? -0.505 -1.804 6.467 1.00 86.94 92 VAL A N 1
ATOM 722 C CA . VAL A 1 92 ? -1.440 -0.871 7.113 1.00 86.94 92 VAL A CA 1
ATOM 723 C C . VAL A 1 92 ? -2.744 -1.579 7.486 1.00 86.94 92 VAL A C 1
ATOM 725 O O . VAL A 1 92 ? -3.282 -1.343 8.571 1.00 86.94 92 VAL A O 1
ATOM 728 N N . SER A 1 93 ? -3.235 -2.482 6.632 1.00 87.38 93 SER A N 1
ATOM 729 C CA . SER A 1 93 ? -4.437 -3.292 6.876 1.00 87.38 93 SER A CA 1
ATOM 730 C C . SER A 1 93 ? -4.293 -4.164 8.112 1.00 87.38 93 SER A C 1
ATOM 732 O O . SER A 1 93 ? -5.205 -4.205 8.935 1.00 87.38 93 SER A O 1
ATOM 734 N N . SER A 1 94 ? -3.143 -4.818 8.272 1.00 88.50 94 SER A N 1
ATOM 735 C CA . SER A 1 94 ? -2.853 -5.659 9.432 1.00 88.50 94 SER A CA 1
ATOM 736 C C . SER A 1 94 ? -2.971 -4.877 10.746 1.00 88.50 94 SER A C 1
ATOM 738 O O . SER A 1 94 ? -3.714 -5.272 11.650 1.00 88.50 94 SER A O 1
ATOM 740 N N . LEU A 1 95 ? -2.296 -3.726 10.827 1.00 84.44 95 LEU A N 1
ATOM 741 C CA . LEU A 1 95 ? -2.312 -2.870 12.015 1.00 84.44 95 LEU A CA 1
ATOM 742 C C . LEU A 1 95 ? -3.706 -2.291 12.269 1.00 84.44 95 LEU A C 1
ATOM 744 O O . LEU A 1 95 ? -4.225 -2.353 13.386 1.00 84.44 95 LEU A O 1
ATOM 748 N N . SER A 1 96 ? -4.344 -1.781 11.217 1.00 86.06 96 SER A N 1
ATOM 749 C CA . SER A 1 96 ? -5.679 -1.190 11.296 1.00 86.06 96 SER A CA 1
ATOM 750 C C . SER A 1 96 ? -6.710 -2.212 11.768 1.00 86.06 96 SER A C 1
ATOM 752 O O . SER A 1 96 ? -7.527 -1.912 12.635 1.00 86.06 96 SER A O 1
ATOM 754 N N . PHE A 1 97 ? -6.655 -3.447 11.275 1.00 85.94 97 PHE A N 1
ATOM 755 C CA . PHE A 1 97 ? -7.582 -4.495 11.686 1.00 85.94 97 PHE A CA 1
ATOM 756 C C . PHE A 1 97 ? -7.472 -4.816 13.181 1.00 85.94 97 PHE A C 1
ATOM 758 O O . PHE A 1 97 ? -8.494 -4.879 13.867 1.00 85.94 97 PHE A O 1
ATOM 765 N N . ILE A 1 98 ? -6.248 -4.948 13.708 1.00 85.12 98 ILE A N 1
ATOM 766 C CA . ILE A 1 98 ? -6.026 -5.201 15.139 1.00 85.12 98 ILE A CA 1
ATOM 767 C C . ILE A 1 98 ? -6.665 -4.093 15.980 1.00 85.12 98 ILE A C 1
ATOM 769 O O . ILE A 1 98 ? -7.459 -4.376 16.882 1.00 85.12 98 ILE A O 1
ATOM 773 N N . VAL A 1 99 ? -6.347 -2.834 15.666 1.00 83.44 99 VAL A N 1
ATOM 774 C CA . VAL A 1 99 ? -6.853 -1.676 16.416 1.00 83.44 99 VAL A CA 1
ATOM 775 C C . VAL A 1 99 ? -8.376 -1.592 16.302 1.00 83.44 99 VAL A C 1
ATOM 777 O O . VAL A 1 99 ? -9.067 -1.387 17.301 1.00 83.44 99 VAL A O 1
ATOM 780 N N . TRP A 1 100 ? -8.922 -1.804 15.105 1.00 85.19 100 TRP A N 1
ATOM 781 C CA . TRP A 1 100 ? -10.359 -1.751 14.851 1.00 85.19 100 TRP A CA 1
ATOM 782 C C . TRP A 1 100 ? -11.139 -2.778 15.677 1.00 85.19 100 TRP A C 1
ATOM 784 O O . TRP A 1 100 ? -12.096 -2.410 16.366 1.00 85.19 100 TRP A O 1
ATOM 794 N N . VAL A 1 101 ? -10.717 -4.046 15.672 1.00 83.88 101 VAL A N 1
ATOM 795 C CA . VAL A 1 101 ? -11.401 -5.102 16.432 1.00 83.88 101 VAL A CA 1
ATOM 796 C C . VAL A 1 101 ? -11.302 -4.851 17.935 1.00 83.88 101 VAL A C 1
ATOM 798 O O . VAL A 1 101 ? -12.298 -5.009 18.643 1.00 83.88 101 VAL A O 1
ATOM 801 N N . GLN A 1 102 ? -10.145 -4.406 18.436 1.00 82.38 102 GLN A N 1
ATOM 802 C CA . GLN A 1 102 ? -9.992 -4.054 19.852 1.00 82.38 102 GLN A CA 1
ATOM 803 C C . GLN A 1 102 ? -10.932 -2.910 20.265 1.00 82.38 102 GLN A C 1
ATOM 805 O O . GLN A 1 102 ? -11.572 -2.979 21.320 1.00 82.38 102 GLN A O 1
ATOM 810 N N . LEU A 1 103 ? -11.072 -1.878 19.428 1.00 81.19 103 LEU A N 1
ATOM 811 C CA . LEU A 1 103 ? -11.976 -0.757 19.687 1.00 81.19 103 LEU A CA 1
ATOM 812 C C . LEU A 1 103 ? -13.451 -1.179 19.650 1.00 81.19 103 LEU A C 1
ATOM 814 O O . LEU A 1 103 ? -14.223 -0.754 20.514 1.00 81.19 103 LEU A O 1
ATOM 818 N N . ILE A 1 104 ? -13.859 -2.029 18.703 1.00 82.38 104 ILE A N 1
ATOM 819 C CA . ILE A 1 104 ? -15.222 -2.586 18.671 1.00 82.38 104 ILE A CA 1
ATOM 820 C C . ILE A 1 104 ? -15.493 -3.409 19.929 1.00 82.38 104 ILE A C 1
ATOM 822 O O . ILE A 1 104 ? -16.498 -3.181 20.601 1.00 82.38 104 ILE A O 1
ATOM 826 N N . ALA A 1 105 ? -14.586 -4.319 20.284 1.00 83.06 105 ALA A N 1
ATOM 827 C CA . ALA A 1 105 ? -14.722 -5.184 21.451 1.00 83.06 105 ALA A CA 1
ATOM 828 C C . ALA A 1 105 ? -14.914 -4.383 22.743 1.00 83.06 105 ALA A C 1
ATOM 830 O O . ALA A 1 105 ? -15.802 -4.682 23.545 1.00 83.06 105 ALA A O 1
ATOM 831 N N . ARG A 1 106 ? -14.130 -3.309 22.905 1.00 79.94 106 ARG A N 1
ATOM 832 C CA . ARG A 1 106 ? -14.242 -2.379 24.032 1.00 79.94 106 ARG A CA 1
ATOM 833 C C . ARG A 1 106 ? -15.604 -1.684 24.066 1.00 79.94 106 ARG A C 1
ATOM 835 O O . ARG A 1 106 ? -16.205 -1.596 25.133 1.00 79.94 106 ARG A O 1
ATOM 842 N N . ASN A 1 107 ? -16.104 -1.221 22.919 1.00 78.88 107 ASN A N 1
ATOM 843 C CA . ASN A 1 107 ? -17.416 -0.573 22.827 1.00 78.88 107 ASN A CA 1
ATOM 844 C C . ASN A 1 107 ? -18.580 -1.546 23.087 1.00 78.88 107 ASN A C 1
ATOM 846 O O . ASN A 1 107 ? -19.587 -1.143 23.662 1.00 78.88 107 ASN A O 1
ATOM 850 N N . LEU A 1 108 ? -18.434 -2.819 22.712 1.00 81.31 108 LEU A N 1
ATOM 851 C CA . LEU A 1 108 ? -19.428 -3.874 22.942 1.00 81.31 108 LEU A CA 1
ATOM 852 C C . LEU A 1 108 ? -19.308 -4.545 24.323 1.00 81.31 108 LEU A C 1
ATOM 854 O O . LEU A 1 108 ? -20.130 -5.397 24.654 1.00 81.31 108 LEU A O 1
ATOM 858 N N . LYS A 1 109 ? -18.308 -4.171 25.138 1.00 83.88 109 LYS A N 1
ATOM 859 C CA . LYS A 1 109 ? -17.964 -4.819 26.421 1.00 83.88 109 LYS A CA 1
ATOM 860 C C . LYS A 1 109 ? -17.738 -6.335 26.293 1.00 83.88 109 LYS A C 1
ATOM 862 O O . LYS A 1 109 ? -17.996 -7.094 27.225 1.00 83.88 109 LYS A O 1
ATOM 867 N N . THR A 1 110 ? -17.238 -6.783 25.145 1.00 81.50 110 THR A N 1
ATOM 868 C CA . THR A 1 110 ? -16.950 -8.194 24.852 1.00 81.50 110 THR A CA 1
ATOM 869 C C . THR A 1 110 ? -15.451 -8.456 24.861 1.00 81.50 110 THR A C 1
ATOM 871 O O . THR A 1 110 ? -14.669 -7.609 24.432 1.00 81.50 110 THR A O 1
ATOM 874 N N . LYS A 1 111 ? -15.036 -9.653 25.286 1.00 79.88 111 LYS A N 1
ATOM 875 C CA . LYS A 1 111 ? -13.645 -10.100 25.142 1.00 79.88 111 LYS A CA 1
ATOM 876 C C . LYS A 1 111 ? -13.442 -10.727 23.764 1.00 79.88 111 LYS A C 1
ATOM 878 O O . LYS A 1 111 ? -14.244 -11.554 23.341 1.00 79.88 111 LYS A O 1
ATOM 883 N N . VAL A 1 112 ? -12.359 -10.355 23.088 1.00 77.50 112 VAL A N 1
ATOM 884 C CA . VAL A 1 112 ? -11.934 -10.975 21.827 1.00 77.50 112 VAL A CA 1
ATOM 885 C C . VAL A 1 112 ? -10.708 -11.834 22.094 1.00 77.50 112 VAL A C 1
ATOM 887 O O . VAL A 1 112 ? -9.807 -11.432 22.828 1.00 77.50 112 VAL A O 1
ATOM 890 N N . SER A 1 113 ? -10.679 -13.028 21.503 1.00 81.06 113 SER A N 1
ATOM 891 C CA . SER A 1 113 ? -9.498 -13.887 21.543 1.00 81.06 113 SER A CA 1
ATOM 892 C C . SER A 1 113 ? -8.374 -13.254 20.723 1.00 81.06 113 SER A C 1
ATOM 894 O O . SER A 1 113 ? -8.486 -13.126 19.503 1.00 81.06 113 SER A O 1
ATOM 896 N N . ILE A 1 114 ? -7.282 -12.890 21.399 1.00 76.56 114 ILE A N 1
ATOM 897 C CA . ILE A 1 114 ? -6.075 -12.320 20.782 1.00 76.56 114 ILE A CA 1
ATOM 898 C C . ILE A 1 114 ? -5.502 -13.278 19.728 1.00 76.56 114 ILE A C 1
ATOM 900 O O . ILE A 1 114 ? -5.048 -12.831 18.681 1.00 76.56 114 ILE A O 1
ATOM 904 N N . LEU A 1 115 ? -5.610 -14.590 19.962 1.00 76.62 115 LEU A N 1
ATOM 905 C CA . LEU A 1 115 ? -5.096 -15.626 19.065 1.00 76.62 115 LEU A CA 1
ATOM 906 C C . LEU A 1 115 ? -5.823 -15.657 17.710 1.00 76.62 115 LEU A C 1
ATOM 908 O O . LEU A 1 115 ? -5.206 -15.860 16.675 1.00 76.62 115 LEU A O 1
ATOM 912 N N . LYS A 1 116 ? -7.142 -15.427 17.687 1.00 78.56 116 LYS A N 1
ATOM 913 C CA . LYS A 1 116 ? -7.893 -15.355 16.419 1.00 78.56 116 LYS A CA 1
ATOM 914 C C . LYS A 1 116 ? -7.585 -14.069 15.651 1.00 78.56 116 LYS A C 1
ATOM 916 O O . LYS A 1 116 ? -7.564 -14.071 14.425 1.00 78.56 116 LYS A O 1
ATOM 921 N N . LEU A 1 117 ? -7.336 -12.980 16.379 1.00 80.06 117 LEU A N 1
ATOM 922 C CA . LEU A 1 117 ? -6.984 -11.687 15.801 1.00 80.06 117 LEU A CA 1
ATOM 923 C C . LEU A 1 117 ? -5.588 -11.710 15.166 1.00 80.06 117 LEU A C 1
ATOM 925 O O . LEU A 1 117 ? -5.392 -11.164 14.080 1.00 80.06 117 LEU A O 1
ATOM 929 N N . SER A 1 118 ? -4.633 -12.368 15.828 1.00 79.25 118 SER A N 1
ATOM 930 C CA . SER A 1 118 ? -3.259 -12.467 15.345 1.00 79.25 118 SER A CA 1
ATOM 931 C C . SER A 1 118 ? -3.161 -13.269 14.051 1.00 79.25 118 SER A C 1
ATOM 933 O O . SER A 1 118 ? -2.385 -12.881 13.192 1.00 79.25 118 SER A O 1
ATOM 935 N N . VAL A 1 119 ? -3.977 -14.311 13.846 1.00 85.12 119 VAL A N 1
ATOM 936 C CA . VAL A 1 119 ? -3.957 -15.100 12.596 1.00 85.12 119 VAL A CA 1
ATOM 937 C C . VAL A 1 119 ? -4.226 -14.224 11.369 1.00 85.12 119 VAL A C 1
ATOM 939 O O . VAL A 1 119 ? -3.462 -14.270 10.409 1.00 85.12 119 VAL A O 1
ATOM 942 N N . PHE A 1 120 ? -5.261 -13.379 11.404 1.00 80.94 120 PHE A N 1
ATOM 943 C CA . PHE A 1 120 ? -5.568 -12.492 10.275 1.00 80.94 120 PHE A CA 1
ATOM 944 C C . PHE A 1 120 ? -4.454 -11.464 10.035 1.00 80.94 120 PHE A C 1
ATOM 946 O O . PHE A 1 120 ? -4.047 -11.225 8.898 1.00 80.94 120 PHE A O 1
ATOM 953 N N . SER A 1 121 ? -3.920 -10.891 11.117 1.00 86.38 121 SER A N 1
ATOM 954 C CA . SER A 1 121 ? -2.795 -9.957 11.048 1.00 86.38 121 SER A CA 1
ATOM 955 C C . SER A 1 121 ? -1.538 -10.611 10.463 1.00 86.38 121 SER A C 1
ATOM 957 O O . SER A 1 121 ? -0.909 -10.032 9.580 1.00 86.38 121 SER A O 1
ATOM 959 N N . VAL A 1 122 ? -1.212 -11.837 10.878 1.00 88.88 122 VAL A N 1
ATOM 960 C CA . VAL A 1 122 ? -0.063 -12.603 10.374 1.00 88.88 122 VAL A CA 1
ATOM 961 C C . VAL A 1 122 ? -0.222 -12.915 8.892 1.00 88.88 122 VAL A C 1
ATOM 963 O O . VAL A 1 122 ? 0.738 -12.741 8.148 1.00 88.88 122 VAL A O 1
ATOM 966 N N . ILE A 1 123 ? -1.412 -13.310 8.433 1.00 90.19 123 ILE A N 1
ATOM 967 C CA . ILE A 1 123 ? -1.662 -13.551 7.003 1.00 90.19 123 ILE A CA 1
ATOM 968 C C . ILE A 1 123 ? -1.415 -12.265 6.203 1.00 90.19 123 ILE A C 1
ATOM 970 O O . ILE A 1 123 ? -0.657 -12.277 5.235 1.00 90.19 123 ILE A O 1
ATOM 974 N N . SER A 1 124 ? -1.988 -11.142 6.641 1.00 89.50 124 SER A N 1
ATOM 975 C CA . SER A 1 124 ? -1.820 -9.846 5.972 1.00 89.50 124 SER A CA 1
ATOM 976 C C . SER A 1 124 ? -0.356 -9.380 5.963 1.00 89.50 124 SER A C 1
ATOM 978 O O . SER A 1 124 ? 0.143 -8.917 4.939 1.00 89.50 124 SER A O 1
ATOM 980 N N . LEU A 1 125 ? 0.371 -9.551 7.072 1.00 89.69 125 LEU A N 1
ATOM 981 C CA . LEU A 1 125 ? 1.806 -9.252 7.147 1.00 89.69 125 LEU A CA 1
ATOM 982 C C . LEU A 1 125 ? 2.638 -10.175 6.258 1.00 89.69 125 LEU A C 1
ATOM 984 O O . LEU A 1 125 ? 3.589 -9.717 5.634 1.00 89.69 125 LEU A O 1
ATOM 988 N N . SER A 1 126 ? 2.268 -11.451 6.162 1.00 91.94 126 SER A N 1
ATOM 989 C CA . SER A 1 126 ? 2.959 -12.413 5.301 1.00 91.94 126 SER A CA 1
ATOM 990 C C . SER A 1 126 ? 2.819 -12.023 3.831 1.00 91.94 126 SER A C 1
ATOM 992 O O . SER A 1 126 ? 3.806 -12.022 3.104 1.00 91.94 126 SER A O 1
ATOM 994 N N . ILE A 1 127 ? 1.620 -11.608 3.403 1.00 92.62 127 ILE A N 1
ATOM 995 C CA . ILE A 1 127 ? 1.390 -11.084 2.046 1.00 92.62 127 ILE A CA 1
ATOM 996 C C . ILE A 1 127 ? 2.225 -9.821 1.813 1.00 92.62 127 ILE A C 1
ATOM 998 O O . ILE A 1 127 ? 2.894 -9.709 0.787 1.00 92.62 127 ILE A O 1
ATOM 1002 N N . SER A 1 128 ? 2.246 -8.895 2.779 1.00 91.50 128 SER A N 1
ATOM 1003 C CA . SER A 1 128 ? 3.100 -7.704 2.704 1.00 91.50 128 SER A CA 1
ATOM 1004 C C . SER A 1 128 ? 4.580 -8.067 2.551 1.00 91.50 128 SER A C 1
ATOM 1006 O O . SER A 1 128 ? 5.280 -7.421 1.776 1.00 91.50 128 SER A O 1
ATOM 1008 N N . LEU A 1 129 ? 5.065 -9.073 3.280 1.00 88.31 129 LEU A N 1
ATOM 1009 C CA . LEU A 1 129 ? 6.451 -9.526 3.204 1.00 88.31 129 LEU A CA 1
ATOM 1010 C C . LEU A 1 129 ? 6.763 -10.154 1.842 1.00 88.31 129 LEU A C 1
ATOM 1012 O O . LEU A 1 129 ? 7.780 -9.824 1.241 1.00 88.31 129 LEU A O 1
ATOM 1016 N N . VAL A 1 130 ? 5.880 -11.011 1.326 1.00 92.25 130 VAL A N 1
ATOM 1017 C CA . VAL A 1 130 ? 6.031 -11.614 -0.009 1.00 92.25 130 VAL A CA 1
ATOM 1018 C C . VAL A 1 130 ? 6.100 -10.534 -1.088 1.00 92.25 130 VAL A C 1
ATOM 1020 O O . VAL A 1 130 ? 6.942 -10.619 -1.976 1.00 92.25 130 VAL A O 1
ATOM 1023 N N . LEU A 1 131 ? 5.273 -9.489 -0.995 1.00 91.38 131 LEU A N 1
ATOM 1024 C CA . LEU A 1 131 ? 5.299 -8.366 -1.937 1.00 91.38 131 LEU A CA 1
ATOM 1025 C C . LEU A 1 131 ? 6.579 -7.529 -1.829 1.00 91.38 131 LEU A C 1
ATOM 1027 O O . LEU A 1 131 ? 7.099 -7.092 -2.852 1.00 91.38 131 LEU A O 1
ATOM 1031 N N . LEU A 1 132 ? 7.123 -7.341 -0.623 1.00 86.44 132 LEU A N 1
ATOM 1032 C CA . LEU A 1 132 ? 8.429 -6.700 -0.438 1.00 86.44 132 LEU A CA 1
ATOM 1033 C C . LEU A 1 132 ? 9.555 -7.523 -1.075 1.00 86.44 132 LEU A C 1
ATOM 1035 O O . LEU A 1 132 ? 10.378 -6.975 -1.806 1.00 86.44 132 LEU A O 1
ATOM 1039 N N . LEU A 1 133 ? 9.565 -8.839 -0.849 1.00 87.69 133 LEU A N 1
ATOM 1040 C CA . LEU A 1 133 ? 10.543 -9.747 -1.455 1.00 87.69 133 LEU A CA 1
ATOM 1041 C C . LEU A 1 133 ? 10.413 -9.785 -2.980 1.00 87.69 133 LEU A C 1
ATOM 1043 O O . LEU A 1 133 ? 11.423 -9.769 -3.679 1.00 87.69 133 LEU A O 1
ATOM 1047 N N . LEU A 1 134 ? 9.183 -9.774 -3.500 1.00 89.25 134 LEU A N 1
ATOM 1048 C CA . LEU A 1 134 ? 8.921 -9.645 -4.930 1.00 89.25 134 LEU A CA 1
ATOM 1049 C C . LEU A 1 134 ? 9.462 -8.318 -5.469 1.00 89.25 134 LEU A C 1
ATOM 1051 O O . LEU A 1 134 ? 10.099 -8.312 -6.514 1.00 89.25 134 LEU A O 1
ATOM 1055 N N . GLY A 1 135 ? 9.254 -7.213 -4.749 1.00 87.38 135 GLY A N 1
ATOM 1056 C CA . GLY A 1 135 ? 9.821 -5.911 -5.092 1.00 87.38 135 GLY A CA 1
ATOM 1057 C C . GLY A 1 135 ? 11.340 -5.966 -5.206 1.00 87.38 135 GLY A C 1
ATOM 1058 O O . GLY A 1 135 ? 11.880 -5.573 -6.231 1.00 87.38 135 GLY A O 1
ATOM 1059 N N . LYS A 1 136 ? 12.020 -6.549 -4.215 1.00 85.44 136 LYS A N 1
ATOM 1060 C CA . LYS A 1 136 ? 13.478 -6.740 -4.244 1.00 85.44 136 LYS A CA 1
ATOM 1061 C C . LYS A 1 136 ? 13.938 -7.631 -5.402 1.00 85.44 136 LYS A C 1
ATOM 1063 O O . LYS A 1 136 ? 14.951 -7.360 -6.035 1.00 85.44 136 LYS A O 1
ATOM 1068 N N . TYR A 1 137 ? 13.199 -8.693 -5.701 1.00 87.38 137 TYR A N 1
ATOM 1069 C CA . TYR A 1 137 ? 13.508 -9.545 -6.846 1.00 87.38 137 TYR A CA 1
ATOM 1070 C C . TYR A 1 137 ? 13.363 -8.790 -8.177 1.00 87.38 137 TYR A C 1
ATOM 1072 O O . TYR A 1 137 ? 14.233 -8.889 -9.040 1.00 87.38 137 TYR A O 1
ATOM 1080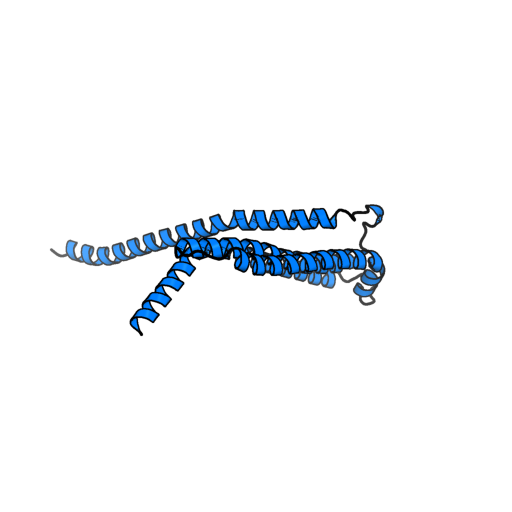 N N . LEU A 1 138 ? 12.289 -8.009 -8.332 1.00 88.31 138 LEU A N 1
ATOM 1081 C CA . LEU A 1 138 ? 12.063 -7.171 -9.509 1.00 88.31 138 LEU A CA 1
ATOM 1082 C C . LEU A 1 138 ? 13.119 -6.067 -9.628 1.00 88.31 138 LEU A C 1
ATOM 1084 O O . LEU A 1 138 ? 13.565 -5.795 -10.737 1.00 88.31 138 LEU A O 1
ATOM 1088 N N . ASP A 1 139 ? 13.543 -5.476 -8.509 1.00 85.94 139 ASP A N 1
ATOM 1089 C CA . ASP A 1 139 ? 14.648 -4.516 -8.447 1.00 85.94 139 ASP A CA 1
ATOM 1090 C C . ASP A 1 139 ? 15.901 -5.080 -9.113 1.00 85.94 139 ASP A C 1
ATOM 1092 O O . ASP A 1 139 ? 16.394 -4.544 -10.108 1.00 85.94 139 ASP A O 1
ATOM 1096 N N . TRP A 1 140 ? 16.351 -6.222 -8.593 1.00 86.25 140 TRP A N 1
ATOM 1097 C CA . TRP A 1 140 ? 17.539 -6.921 -9.050 1.00 86.25 140 TRP A CA 1
ATOM 1098 C C . TRP A 1 140 ? 17.420 -7.305 -10.527 1.00 86.25 140 TRP A C 1
ATOM 1100 O O . TRP A 1 140 ? 18.316 -7.014 -11.323 1.00 86.25 140 TRP A O 1
ATOM 1110 N N . LEU A 1 141 ? 16.279 -7.886 -10.918 1.00 87.50 141 LEU A N 1
ATOM 1111 C CA . LEU A 1 141 ? 16.018 -8.312 -12.291 1.00 87.50 141 LEU A CA 1
ATOM 1112 C C . LEU A 1 141 ? 16.072 -7.133 -13.274 1.00 87.50 141 LEU A C 1
ATOM 1114 O O . LEU A 1 141 ? 16.626 -7.273 -14.367 1.00 87.50 141 LEU A O 1
ATOM 1118 N N . ILE A 1 142 ? 15.505 -5.982 -12.905 1.00 87.62 142 ILE A N 1
ATOM 1119 C CA . ILE A 1 142 ? 15.446 -4.798 -13.768 1.00 87.62 142 ILE A CA 1
ATOM 1120 C C . ILE A 1 142 ? 16.818 -4.139 -13.890 1.00 87.62 142 ILE A C 1
ATOM 1122 O O . ILE A 1 142 ? 17.190 -3.769 -15.003 1.00 87.62 142 ILE A O 1
ATOM 1126 N N . HIS A 1 143 ? 17.592 -4.043 -12.808 1.00 86.06 143 HIS A N 1
ATOM 1127 C CA . HIS A 1 143 ? 18.959 -3.518 -12.869 1.00 86.06 143 HIS A CA 1
ATOM 1128 C C . HIS A 1 143 ? 19.850 -4.389 -13.765 1.00 86.06 143 HIS A C 1
ATOM 1130 O O . HIS A 1 143 ? 20.463 -3.873 -14.706 1.00 86.06 143 HIS A O 1
ATOM 1136 N N . HIS A 1 144 ? 19.805 -5.714 -13.583 1.00 86.62 144 HIS A N 1
ATOM 1137 C CA . HIS A 1 144 ? 20.588 -6.671 -14.373 1.00 86.62 144 HIS A CA 1
ATOM 1138 C C . HIS A 1 144 ? 20.219 -6.676 -15.865 1.00 86.62 144 HIS A C 1
ATOM 1140 O O . HIS A 1 144 ? 21.063 -6.950 -16.715 1.00 86.62 144 HIS A O 1
ATOM 1146 N N . ASN A 1 145 ? 18.968 -6.352 -16.208 1.00 88.38 145 ASN A N 1
ATOM 1147 C CA . ASN A 1 145 ? 18.475 -6.353 -17.590 1.00 88.38 145 ASN A CA 1
ATOM 1148 C C . ASN A 1 145 ? 18.192 -4.944 -18.133 1.00 88.38 145 ASN A C 1
ATOM 1150 O O . ASN A 1 145 ? 17.541 -4.797 -19.173 1.00 88.38 145 ASN A O 1
ATOM 1154 N N . SER A 1 146 ? 18.682 -3.903 -17.461 1.00 86.06 146 SER A N 1
ATOM 1155 C CA . SER A 1 146 ? 18.299 -2.506 -17.702 1.00 86.06 146 SER A CA 1
ATOM 1156 C C . SER A 1 146 ? 18.493 -2.069 -19.157 1.00 86.06 146 SER A C 1
ATOM 1158 O O . SER A 1 146 ? 17.595 -1.465 -19.744 1.00 86.06 146 SER A O 1
ATOM 1160 N N . LEU A 1 147 ? 19.609 -2.447 -19.791 1.00 86.56 147 LEU A N 1
ATOM 1161 C CA . LEU A 1 147 ? 19.885 -2.144 -21.199 1.00 86.56 147 LEU A CA 1
ATOM 1162 C C . LEU A 1 147 ? 18.890 -2.822 -22.157 1.00 86.56 147 LEU A C 1
ATOM 1164 O O . LEU A 1 147 ? 18.441 -2.202 -23.123 1.00 86.56 147 LEU A O 1
ATOM 1168 N N . LEU A 1 148 ? 18.550 -4.090 -21.914 1.00 87.56 148 LEU A N 1
ATOM 1169 C CA . LEU A 1 148 ? 17.610 -4.846 -22.749 1.00 87.56 148 LEU A CA 1
ATOM 1170 C C . LEU A 1 148 ? 16.197 -4.279 -22.624 1.00 87.56 148 LEU A C 1
ATOM 1172 O O . LEU A 1 148 ? 15.529 -4.064 -23.636 1.00 87.56 148 LEU A O 1
ATOM 1176 N N . ILE A 1 149 ? 15.780 -3.956 -21.400 1.00 87.25 149 ILE A N 1
ATOM 1177 C CA . ILE A 1 149 ? 14.497 -3.305 -21.120 1.00 87.25 149 ILE A CA 1
ATOM 1178 C C . ILE A 1 149 ? 14.443 -1.939 -21.810 1.00 87.25 149 ILE A C 1
ATOM 1180 O O . ILE A 1 149 ? 13.466 -1.628 -22.487 1.00 87.25 149 ILE A O 1
ATOM 1184 N N . ALA A 1 150 ? 15.508 -1.140 -21.709 1.00 85.00 150 ALA A N 1
ATOM 1185 C CA . ALA A 1 150 ? 15.587 0.161 -22.364 1.00 85.00 150 ALA A CA 1
ATOM 1186 C C . ALA A 1 150 ? 15.464 0.047 -23.889 1.00 85.00 150 ALA A C 1
ATOM 1188 O O . ALA A 1 150 ? 14.732 0.823 -24.499 1.00 85.00 150 ALA A O 1
ATOM 1189 N N . LYS A 1 151 ? 16.143 -0.930 -24.507 1.00 87.19 151 LYS A N 1
ATOM 1190 C CA . LYS A 1 151 ? 16.039 -1.205 -25.949 1.00 87.19 151 LYS A CA 1
ATOM 1191 C C . LYS A 1 151 ? 14.629 -1.638 -26.345 1.00 87.19 151 LYS A C 1
ATOM 1193 O O . LYS A 1 151 ? 14.107 -1.140 -27.336 1.00 87.19 151 LYS A O 1
ATOM 1198 N N . PHE A 1 152 ? 14.002 -2.512 -25.563 1.00 86.62 152 PHE A N 1
ATOM 1199 C CA . PHE A 1 152 ? 12.627 -2.952 -25.800 1.00 86.62 152 PHE A CA 1
ATOM 1200 C C . PHE A 1 152 ? 11.638 -1.777 -25.745 1.00 86.62 152 PHE A C 1
ATOM 1202 O O . PHE A 1 152 ? 10.845 -1.576 -26.663 1.00 86.62 152 PHE A O 1
ATOM 1209 N N . MET A 1 153 ? 11.756 -0.932 -24.721 1.00 85.00 153 MET A N 1
ATOM 1210 C CA . MET A 1 153 ? 10.890 0.232 -24.497 1.00 85.00 153 MET A CA 1
ATOM 1211 C C . MET A 1 153 ? 11.096 1.377 -25.499 1.00 85.00 153 MET A C 1
ATOM 1213 O O . MET A 1 153 ? 10.363 2.367 -25.466 1.00 85.00 153 MET A O 1
ATOM 1217 N N . ARG A 1 154 ? 12.081 1.279 -26.396 1.00 83.69 154 ARG A N 1
ATOM 1218 C CA . ARG A 1 154 ? 12.241 2.214 -27.515 1.00 83.69 154 ARG A CA 1
ATOM 1219 C C . ARG A 1 154 ? 11.313 1.913 -28.687 1.00 83.69 154 ARG A C 1
ATOM 1221 O O . ARG A 1 154 ? 11.209 2.765 -29.554 1.00 83.69 154 ARG A O 1
ATOM 1228 N N . PHE A 1 155 ? 10.636 0.761 -28.739 1.00 79.94 155 PHE A N 1
ATOM 1229 C CA . PHE A 1 155 ? 9.688 0.411 -29.815 1.00 79.94 155 PHE A CA 1
ATOM 1230 C C . PHE A 1 155 ? 10.249 0.598 -31.241 1.00 79.94 155 PHE A C 1
ATOM 1232 O O . PHE A 1 155 ? 9.541 1.027 -32.147 1.00 79.94 155 PHE A O 1
ATOM 1239 N N . GLY A 1 156 ? 11.537 0.301 -31.443 1.00 78.31 156 GLY A N 1
ATOM 1240 C CA . GLY A 1 156 ? 12.210 0.463 -32.739 1.00 78.31 156 GLY A CA 1
ATOM 1241 C C . GLY A 1 156 ? 12.673 1.889 -33.068 1.00 78.31 156 GLY A C 1
ATOM 1242 O O . GLY A 1 156 ? 13.282 2.084 -34.115 1.00 78.31 156 GLY A O 1
ATOM 1243 N N . PHE A 1 157 ? 12.440 2.869 -32.190 1.00 80.44 157 PHE A N 1
ATOM 1244 C CA . PHE A 1 157 ? 12.993 4.222 -32.310 1.00 80.44 157 PHE A CA 1
ATOM 1245 C C . PHE A 1 157 ? 14.423 4.308 -31.746 1.00 80.44 157 PHE A C 1
ATOM 1247 O O . PHE A 1 157 ? 14.840 3.492 -30.919 1.00 80.44 157 PHE A O 1
ATOM 1254 N N . GLU A 1 158 ? 15.190 5.326 -32.152 1.00 79.56 158 GLU A N 1
ATOM 1255 C CA . GLU A 1 158 ? 16.523 5.581 -31.580 1.00 79.56 158 GLU A CA 1
ATOM 1256 C C . GLU A 1 158 ? 16.444 5.937 -30.091 1.00 79.56 158 GLU A C 1
ATOM 1258 O O . GLU A 1 158 ? 17.241 5.460 -29.280 1.00 79.56 158 GLU A O 1
ATOM 1263 N N . THR A 1 159 ? 15.436 6.722 -29.719 1.00 77.81 159 THR A N 1
ATOM 1264 C CA . THR A 1 159 ? 15.080 7.086 -28.346 1.00 77.81 159 THR A CA 1
ATOM 1265 C C . THR A 1 159 ? 13.572 6.966 -28.175 1.00 77.81 159 THR A C 1
ATOM 1267 O O . THR A 1 159 ? 12.817 7.106 -29.137 1.00 77.81 159 THR A O 1
ATOM 1270 N N . THR A 1 160 ? 13.106 6.664 -26.960 1.00 78.25 160 THR A N 1
ATOM 1271 C CA . THR A 1 160 ? 11.664 6.537 -26.743 1.00 78.25 160 THR A CA 1
ATOM 1272 C C . THR A 1 160 ? 10.996 7.907 -26.899 1.00 78.25 160 THR A C 1
ATOM 1274 O O . THR A 1 160 ? 11.440 8.863 -26.262 1.00 78.25 160 THR A O 1
ATOM 1277 N N . PRO A 1 161 ? 9.933 8.029 -27.715 1.00 82.56 161 PRO A N 1
ATOM 1278 C CA . PRO A 1 161 ? 9.224 9.288 -27.887 1.00 82.56 161 PRO A CA 1
ATOM 1279 C C . PRO A 1 161 ? 8.741 9.884 -26.560 1.00 82.56 161 PRO A C 1
ATOM 1281 O O . PRO A 1 161 ? 8.117 9.199 -25.747 1.00 82.56 161 PRO A O 1
ATOM 1284 N N . PHE A 1 162 ? 8.945 11.191 -26.389 1.00 78.62 162 PHE A N 1
ATOM 1285 C CA . PHE A 1 162 ? 8.579 11.931 -25.175 1.00 78.62 162 PHE A CA 1
ATOM 1286 C C . PHE A 1 162 ? 7.108 11.753 -24.761 1.00 78.62 162 PHE A C 1
ATOM 1288 O O . PHE A 1 162 ? 6.803 11.640 -23.577 1.00 78.62 162 PHE A O 1
ATOM 1295 N N . LEU A 1 163 ? 6.185 11.675 -25.726 1.00 82.19 163 LEU A N 1
ATOM 1296 C CA . LEU A 1 163 ? 4.761 11.456 -25.441 1.00 82.19 163 LEU A CA 1
ATOM 1297 C C . LEU A 1 163 ? 4.494 10.102 -24.764 1.00 82.19 163 LEU A C 1
ATOM 1299 O O . LEU A 1 163 ? 3.633 10.018 -23.890 1.00 82.19 163 LEU A O 1
ATOM 1303 N N . ILE A 1 164 ? 5.245 9.058 -25.128 1.00 80.00 164 ILE A N 1
ATOM 1304 C CA . ILE A 1 164 ? 5.132 7.729 -24.511 1.00 80.00 164 ILE A CA 1
ATOM 1305 C C . ILE A 1 164 ? 5.677 7.779 -23.080 1.00 80.00 164 ILE A C 1
ATOM 1307 O O . ILE A 1 164 ? 5.048 7.262 -22.159 1.00 80.00 164 ILE A O 1
ATOM 1311 N N . GLU A 1 165 ? 6.804 8.460 -22.872 1.00 78.56 165 GLU A N 1
ATOM 1312 C CA . GLU A 1 165 ? 7.372 8.689 -21.539 1.00 78.56 165 GLU A CA 1
ATOM 1313 C C . GLU A 1 165 ? 6.428 9.450 -20.614 1.00 78.56 165 GLU A C 1
ATOM 1315 O O . GLU A 1 165 ? 6.179 9.023 -19.485 1.00 78.56 165 GLU A O 1
ATOM 1320 N N . MET A 1 166 ? 5.842 10.536 -21.107 1.00 77.81 166 MET A N 1
ATOM 1321 C CA . MET A 1 166 ? 4.875 11.322 -20.353 1.00 77.81 166 MET A CA 1
ATOM 1322 C C . MET A 1 166 ? 3.643 10.494 -19.974 1.00 77.81 166 MET A C 1
ATOM 1324 O O . MET A 1 166 ? 3.211 10.543 -18.822 1.00 77.81 166 MET A O 1
ATOM 1328 N N . ALA A 1 167 ? 3.102 9.708 -20.909 1.00 83.19 167 ALA A N 1
ATOM 1329 C CA . ALA A 1 167 ? 1.941 8.859 -20.655 1.00 83.19 167 ALA A CA 1
ATOM 1330 C C . ALA A 1 167 ? 2.219 7.810 -19.565 1.00 83.19 167 ALA A C 1
ATOM 1332 O O . ALA A 1 167 ? 1.397 7.623 -18.666 1.00 83.19 167 ALA A O 1
ATOM 1333 N N . ILE A 1 168 ? 3.393 7.171 -19.599 1.00 80.44 168 ILE A N 1
ATOM 1334 C CA . ILE A 1 168 ? 3.799 6.189 -18.584 1.00 80.44 168 ILE A CA 1
ATOM 1335 C C . ILE A 1 168 ? 3.988 6.866 -17.220 1.00 80.44 168 ILE A C 1
ATOM 1337 O O . ILE A 1 168 ? 3.475 6.370 -16.218 1.00 80.44 168 ILE A O 1
ATOM 1341 N N . ASN A 1 169 ? 4.649 8.024 -17.165 1.00 79.31 169 ASN A N 1
ATOM 1342 C CA . ASN A 1 169 ? 4.833 8.770 -15.916 1.00 79.31 169 ASN A CA 1
ATOM 1343 C C . ASN A 1 169 ? 3.499 9.220 -15.304 1.00 79.31 169 ASN A C 1
ATOM 1345 O O . ASN A 1 169 ? 3.304 9.119 -14.091 1.00 79.31 169 ASN A O 1
ATOM 1349 N N . PHE A 1 170 ? 2.558 9.676 -16.133 1.00 80.12 170 PHE A N 1
ATOM 1350 C CA . PHE A 1 170 ? 1.219 10.039 -15.679 1.00 80.12 170 PHE A CA 1
ATOM 1351 C C . PHE A 1 170 ? 0.466 8.825 -15.119 1.00 80.12 170 PHE A C 1
ATOM 1353 O O . PHE A 1 170 ? -0.129 8.909 -14.045 1.00 80.12 170 PHE A O 1
ATOM 1360 N N . LEU A 1 171 ? 0.556 7.674 -15.791 1.00 82.88 171 LEU A N 1
ATOM 1361 C CA . LEU A 1 171 ? -0.034 6.426 -15.309 1.00 82.88 171 LEU A CA 1
ATOM 1362 C C . LEU A 1 171 ? 0.554 6.005 -13.952 1.00 82.88 171 LEU A C 1
ATOM 1364 O O . LEU A 1 171 ? -0.206 5.667 -13.044 1.00 82.88 171 LEU A O 1
ATOM 1368 N N . ILE A 1 172 ? 1.880 6.078 -13.786 1.00 78.19 172 ILE A N 1
ATOM 1369 C CA . ILE A 1 172 ? 2.564 5.792 -12.513 1.00 78.19 172 ILE A CA 1
ATOM 1370 C C . ILE A 1 172 ? 2.020 6.696 -11.401 1.00 78.19 172 ILE A C 1
ATOM 1372 O O . ILE A 1 172 ? 1.675 6.205 -10.324 1.00 78.19 172 ILE A O 1
ATOM 1376 N N . LEU A 1 173 ? 1.897 8.000 -11.663 1.00 78.25 173 LEU A N 1
ATOM 1377 C CA . LEU A 1 173 ? 1.359 8.962 -10.702 1.00 78.25 173 LEU A CA 1
ATOM 1378 C C . LEU A 1 173 ? -0.086 8.624 -10.306 1.00 78.25 173 LEU A C 1
ATOM 1380 O O . LEU A 1 173 ? -0.408 8.612 -9.117 1.00 78.25 173 LEU A O 1
ATOM 1384 N N . CYS A 1 174 ? -0.949 8.315 -11.277 1.00 77.81 174 CYS A N 1
ATOM 1385 C CA . CYS A 1 174 ? -2.334 7.924 -11.017 1.00 77.81 174 CYS A CA 1
ATOM 1386 C C . CYS A 1 174 ? -2.418 6.672 -10.136 1.00 77.81 174 CYS A C 1
ATOM 1388 O O . CYS A 1 174 ? -3.181 6.658 -9.169 1.00 77.81 174 CYS A O 1
ATOM 1390 N N . ILE A 1 175 ? -1.614 5.647 -10.433 1.00 81.44 175 ILE A N 1
ATOM 1391 C CA . ILE A 1 175 ? -1.551 4.418 -9.634 1.00 81.44 175 ILE A CA 1
ATOM 1392 C C . ILE A 1 175 ? -1.071 4.736 -8.214 1.00 81.44 175 ILE A C 1
ATOM 1394 O O . ILE A 1 175 ? -1.699 4.302 -7.250 1.00 81.44 175 ILE A O 1
ATOM 1398 N N . ALA A 1 176 ? -0.009 5.529 -8.062 1.00 79.44 176 ALA A N 1
ATOM 1399 C CA . ALA A 1 176 ? 0.532 5.888 -6.754 1.00 79.44 176 ALA A CA 1
ATOM 1400 C C . ALA A 1 176 ? -0.495 6.635 -5.885 1.00 79.44 176 ALA A C 1
ATOM 1402 O O . ALA A 1 176 ? -0.690 6.286 -4.719 1.00 79.44 176 ALA A O 1
ATOM 1403 N N . ILE A 1 177 ? -1.201 7.619 -6.455 1.00 78.88 177 ILE A N 1
ATOM 1404 C CA . ILE A 1 177 ? -2.262 8.361 -5.755 1.00 78.88 177 ILE A CA 1
ATOM 1405 C C . ILE A 1 177 ? -3.406 7.424 -5.358 1.00 78.88 177 ILE A C 1
ATOM 1407 O O . ILE A 1 177 ? -3.897 7.494 -4.230 1.00 78.88 177 ILE A O 1
ATOM 1411 N N . PHE A 1 178 ? -3.815 6.527 -6.256 1.00 84.50 178 PHE A N 1
ATOM 1412 C CA . PHE A 1 178 ? -4.884 5.570 -5.989 1.00 84.50 178 PHE A CA 1
ATOM 1413 C C . PHE A 1 178 ? -4.523 4.603 -4.851 1.00 84.50 178 PHE A C 1
ATOM 1415 O O . PHE A 1 178 ? -5.310 4.418 -3.920 1.00 84.50 178 PHE A O 1
ATOM 1422 N N . LEU A 1 179 ? -3.310 4.045 -4.866 1.00 83.44 179 LEU A N 1
ATOM 1423 C CA . LEU A 1 179 ? -2.813 3.167 -3.802 1.00 83.44 179 LEU A CA 1
ATOM 1424 C C . LEU A 1 179 ? -2.704 3.909 -2.463 1.00 83.44 179 LEU A C 1
ATOM 1426 O O . LEU A 1 179 ? -3.121 3.377 -1.431 1.00 83.44 179 LEU A O 1
ATOM 1430 N N . LEU A 1 180 ? -2.232 5.159 -2.471 1.00 79.62 180 LEU A N 1
ATOM 1431 C CA . LEU A 1 180 ? -2.197 6.007 -1.278 1.00 79.62 180 LEU A CA 1
ATOM 1432 C C . LEU A 1 180 ? -3.604 6.250 -0.719 1.00 79.62 180 LEU A C 1
ATOM 1434 O O . LEU A 1 180 ? -3.816 6.158 0.491 1.00 79.62 180 LEU A O 1
ATOM 1438 N N . GLN A 1 181 ? -4.583 6.524 -1.581 1.00 81.19 181 GLN A N 1
ATOM 1439 C CA . GLN A 1 181 ? -5.969 6.725 -1.166 1.00 81.19 181 GLN A CA 1
ATOM 1440 C C . GLN A 1 181 ? -6.549 5.466 -0.510 1.00 81.19 181 GLN A C 1
ATOM 1442 O O . GLN A 1 181 ? -7.218 5.574 0.522 1.00 81.19 181 GLN A O 1
ATOM 1447 N N . ILE A 1 182 ? -6.260 4.280 -1.056 1.00 85.44 182 ILE A N 1
ATOM 1448 C CA . ILE A 1 182 ? -6.653 3.002 -0.447 1.00 85.44 182 ILE A CA 1
ATOM 1449 C C . ILE A 1 182 ? -5.986 2.836 0.919 1.00 85.44 182 ILE A C 1
ATOM 1451 O O . ILE A 1 182 ? -6.674 2.536 1.895 1.00 85.44 182 ILE A O 1
ATOM 1455 N N . ALA A 1 183 ? -4.676 3.073 1.021 1.00 81.94 183 ALA A N 1
ATOM 1456 C CA . ALA A 1 183 ? -3.950 2.959 2.284 1.00 81.94 183 ALA A CA 1
ATOM 1457 C C . ALA A 1 183 ? -4.539 3.887 3.362 1.00 81.94 183 ALA A C 1
ATOM 1459 O O . ALA A 1 183 ? -4.804 3.447 4.482 1.00 81.94 183 ALA A O 1
ATOM 1460 N N . MET A 1 184 ? -4.834 5.142 3.012 1.00 77.75 184 MET A N 1
ATOM 1461 C CA . MET A 1 184 ? -5.484 6.108 3.906 1.00 77.75 184 MET A CA 1
ATOM 1462 C C . MET A 1 184 ? -6.898 5.672 4.303 1.00 77.75 184 MET A C 1
ATOM 1464 O O . MET A 1 184 ? -7.289 5.798 5.467 1.00 77.75 184 MET A O 1
ATOM 1468 N N . PHE A 1 185 ? -7.675 5.137 3.357 1.00 82.75 185 PHE A N 1
ATOM 1469 C CA . PHE A 1 185 ? -9.011 4.619 3.636 1.00 82.75 185 PHE A CA 1
ATOM 1470 C C . PHE A 1 185 ? -8.958 3.473 4.648 1.00 82.75 185 PHE A C 1
ATOM 1472 O O . PHE A 1 185 ? -9.683 3.511 5.646 1.00 82.75 185 PHE A O 1
ATOM 1479 N N . VAL A 1 186 ? -8.065 2.505 4.443 1.00 85.44 186 VAL A N 1
ATOM 1480 C CA . VAL A 1 186 ? -7.870 1.375 5.355 1.00 85.44 186 VAL A CA 1
ATOM 1481 C C . VAL A 1 186 ? -7.388 1.849 6.728 1.00 85.44 186 VAL A C 1
ATOM 1483 O O . VAL A 1 186 ? -7.964 1.452 7.741 1.00 85.44 186 VAL A O 1
ATOM 1486 N N . ALA A 1 187 ? -6.417 2.764 6.774 1.00 80.50 187 ALA A N 1
ATOM 1487 C CA . ALA A 1 187 ? -5.916 3.349 8.018 1.00 80.50 187 ALA A CA 1
ATOM 1488 C C . ALA A 1 187 ? -7.003 4.078 8.828 1.00 80.50 187 ALA A C 1
ATOM 1490 O O . ALA A 1 187 ? -6.897 4.195 10.048 1.00 80.50 187 ALA A O 1
ATOM 1491 N N . SER A 1 188 ? -8.063 4.559 8.169 1.00 80.31 188 SER A N 1
ATOM 1492 C CA . SER A 1 188 ? -9.186 5.246 8.819 1.00 80.31 188 SER A CA 1
ATOM 1493 C C . SER A 1 188 ? -10.233 4.302 9.433 1.00 80.31 188 SER A C 1
ATOM 1495 O O . SER A 1 188 ? -11.032 4.726 10.274 1.00 80.31 188 SER A O 1
ATOM 1497 N N . VAL A 1 189 ? -10.244 3.018 9.052 1.00 82.56 189 VAL A N 1
ATOM 1498 C CA . VAL A 1 189 ? -11.227 2.021 9.523 1.00 82.56 189 VAL A CA 1
ATOM 1499 C C . VAL A 1 189 ? -11.318 1.924 11.055 1.00 82.56 189 VAL A C 1
ATOM 1501 O O . VAL A 1 189 ? -12.446 1.940 11.564 1.00 82.56 189 VAL A O 1
ATOM 1504 N N . PRO A 1 190 ? -10.206 1.887 11.824 1.00 80.62 190 PRO A N 1
ATOM 1505 C CA . PRO A 1 190 ? -10.244 1.770 13.283 1.00 80.62 190 PRO A CA 1
ATOM 1506 C C . PRO A 1 190 ? -11.097 2.836 13.955 1.00 80.62 190 PRO A C 1
ATOM 1508 O O . PRO A 1 190 ? -11.790 2.576 14.935 1.00 80.62 190 PRO A O 1
ATOM 1511 N N . PHE A 1 191 ? -11.107 4.038 13.405 1.00 76.12 191 PHE A N 1
ATOM 1512 C CA . PHE A 1 191 ? -11.775 5.161 14.032 1.00 76.12 191 PHE A CA 1
ATOM 1513 C C . PHE A 1 191 ? -13.290 5.159 13.822 1.00 76.12 191 PHE A C 1
ATOM 1515 O O . PHE A 1 191 ? -14.032 5.696 14.643 1.00 76.12 191 PHE A O 1
ATOM 1522 N N . LYS A 1 192 ? -13.777 4.451 12.798 1.00 79.31 192 LYS A N 1
ATOM 1523 C CA . LYS A 1 192 ? -15.210 4.187 12.603 1.00 79.31 192 LYS A CA 1
ATOM 1524 C C . LYS A 1 192 ? -15.742 3.096 13.544 1.00 79.31 192 LYS A C 1
ATOM 1526 O O . LYS A 1 192 ? -16.949 2.861 13.582 1.00 79.31 192 LYS A O 1
ATOM 1531 N N . ALA A 1 193 ? -14.890 2.467 14.366 1.00 78.38 193 ALA A N 1
ATOM 1532 C CA . ALA A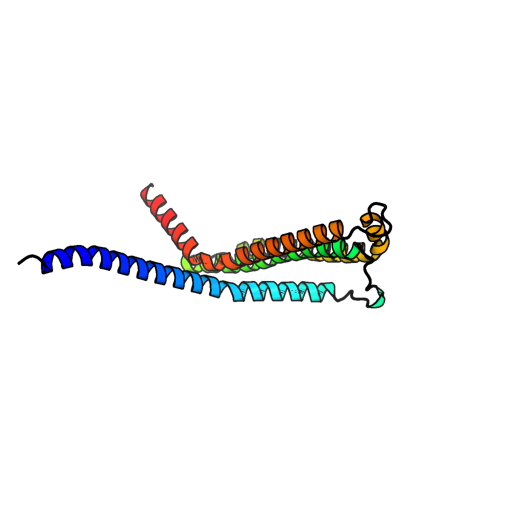 1 193 ? -15.266 1.375 15.272 1.00 78.38 193 ALA A CA 1
ATOM 1533 C C . ALA A 1 193 ? -16.445 1.707 16.197 1.00 78.38 193 ALA A C 1
ATOM 1535 O O . ALA A 1 193 ? -17.298 0.855 16.434 1.00 78.38 193 ALA A O 1
ATOM 1536 N N . LYS A 1 194 ? -16.533 2.940 16.714 1.00 72.62 194 LYS A N 1
ATOM 1537 C CA . LYS A 1 194 ? -17.639 3.342 17.599 1.00 72.62 194 LYS A CA 1
ATOM 1538 C C . LYS A 1 194 ? -18.985 3.352 16.875 1.00 72.62 194 LYS A C 1
ATOM 1540 O O . LYS A 1 194 ? -19.997 2.970 17.461 1.00 72.62 194 LYS A O 1
ATOM 1545 N N . ARG A 1 195 ? -18.996 3.786 15.613 1.00 79.06 195 ARG A N 1
ATOM 1546 C CA . ARG A 1 195 ? -20.181 3.751 14.754 1.00 79.06 195 ARG A CA 1
ATOM 1547 C C . ARG A 1 195 ? -20.560 2.306 14.434 1.00 79.06 195 ARG A C 1
ATOM 1549 O O . ARG A 1 195 ? -21.696 1.930 14.698 1.00 79.06 195 ARG A O 1
ATOM 1556 N N . HIS A 1 196 ? -19.600 1.489 13.999 1.00 82.75 196 HIS A N 1
ATOM 1557 C C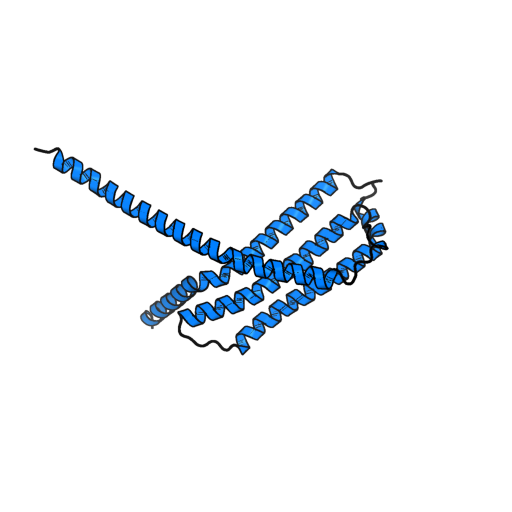A . HIS A 1 196 ? -19.848 0.075 13.691 1.00 82.75 196 HIS A CA 1
ATOM 1558 C C . HIS A 1 196 ? -20.371 -0.699 14.914 1.00 82.75 196 HIS A C 1
ATOM 1560 O O . HIS A 1 196 ? -21.296 -1.492 14.795 1.00 82.75 196 HIS A O 1
ATOM 1566 N N . ALA A 1 197 ? -19.853 -0.430 16.118 1.00 78.50 197 ALA A N 1
ATOM 1567 C CA . ALA A 1 197 ? -20.354 -1.055 17.342 1.00 78.50 197 ALA A CA 1
ATOM 1568 C C . ALA A 1 197 ? -21.825 -0.702 17.631 1.00 78.50 197 ALA A C 1
ATOM 1570 O O . ALA A 1 197 ? -22.587 -1.572 18.047 1.00 78.50 197 ALA A O 1
ATOM 1571 N N . ARG A 1 198 ? -22.238 0.550 17.383 1.00 80.06 198 ARG A N 1
ATOM 1572 C CA . ARG A 1 198 ? -23.639 0.983 17.544 1.00 80.06 198 ARG A CA 1
ATOM 1573 C C . ARG A 1 198 ? -24.566 0.302 16.541 1.00 80.06 198 ARG A C 1
ATOM 1575 O O . ARG A 1 198 ? -25.640 -0.149 16.929 1.00 80.06 198 ARG A O 1
ATOM 1582 N N . GLU A 1 199 ? -24.137 0.204 15.286 1.00 83.56 199 GLU A N 1
ATOM 1583 C CA . GLU A 1 199 ? -24.877 -0.492 14.226 1.00 83.56 199 GLU A CA 1
ATOM 1584 C C . GLU A 1 199 ? -25.070 -1.978 14.583 1.00 83.56 199 GLU A C 1
ATOM 1586 O O . GLU A 1 199 ? -26.190 -2.480 14.534 1.00 83.56 199 GLU A O 1
ATOM 1591 N N . ILE A 1 200 ? -24.025 -2.653 15.080 1.00 83.06 200 ILE A N 1
ATOM 1592 C CA . ILE A 1 200 ? -24.107 -4.049 15.549 1.00 83.06 200 ILE A CA 1
ATOM 1593 C C . ILE A 1 200 ? -25.100 -4.202 16.712 1.00 83.06 200 ILE A C 1
ATOM 1595 O O . ILE A 1 200 ? -25.877 -5.157 16.741 1.00 83.06 200 ILE A O 1
ATOM 1599 N N . THR A 1 201 ? -25.102 -3.281 17.684 1.00 79.25 201 THR A N 1
ATOM 1600 C CA . THR A 1 201 ? -26.064 -3.342 18.798 1.00 79.25 201 THR A CA 1
ATOM 1601 C C . THR A 1 201 ? -27.506 -3.110 18.362 1.00 79.25 201 THR A C 1
ATOM 1603 O O . THR A 1 201 ? -28.384 -3.774 18.905 1.00 79.25 201 THR A O 1
ATOM 1606 N N . ALA A 1 202 ? -27.744 -2.222 17.390 1.00 79.00 202 ALA A N 1
ATOM 1607 C CA . ALA A 1 202 ? -29.078 -1.949 16.852 1.00 79.00 202 ALA A CA 1
ATOM 1608 C C . ALA A 1 202 ? -29.636 -3.165 16.094 1.00 79.00 202 ALA A C 1
ATOM 1610 O O . ALA A 1 202 ? -30.744 -3.614 16.359 1.00 79.00 202 ALA A O 1
ATOM 1611 N N . ILE A 1 203 ? -28.816 -3.803 15.254 1.00 77.88 203 ILE A N 1
ATOM 1612 C CA . ILE A 1 203 ? -29.203 -5.048 14.570 1.00 77.88 203 ILE A CA 1
ATOM 1613 C C . ILE A 1 203 ? -29.566 -6.137 15.591 1.00 77.88 203 ILE A C 1
ATOM 1615 O O . ILE A 1 203 ? -30.539 -6.870 15.423 1.00 77.88 203 ILE A O 1
ATOM 1619 N N . LYS A 1 204 ? -28.802 -6.238 16.686 1.00 72.88 204 LYS A N 1
ATOM 1620 C CA . LYS A 1 204 ? -29.064 -7.219 17.745 1.00 72.88 204 LYS A CA 1
ATOM 1621 C C . LYS A 1 204 ? -30.351 -6.932 18.529 1.00 72.88 204 LYS A C 1
ATOM 1623 O O . LYS A 1 204 ? -30.965 -7.886 19.006 1.00 72.88 204 LYS A O 1
ATOM 1628 N N . SER A 1 205 ? -30.742 -5.668 18.713 1.00 69.31 205 SER A N 1
ATOM 1629 C CA . SER A 1 205 ? -32.020 -5.328 19.353 1.00 69.31 205 SER A CA 1
ATOM 1630 C C . SER A 1 205 ? -33.205 -5.655 18.454 1.00 69.31 205 SER A C 1
ATOM 1632 O O . SER A 1 205 ? -34.166 -6.244 18.940 1.00 69.31 205 SER A O 1
ATOM 1634 N N . ASP A 1 206 ? -33.097 -5.369 17.158 1.00 67.56 206 ASP A N 1
ATOM 1635 C CA . ASP A 1 206 ? -34.174 -5.606 16.192 1.00 67.56 206 ASP A CA 1
ATOM 1636 C C . ASP A 1 206 ? -34.406 -7.112 15.991 1.00 67.56 206 ASP A C 1
ATOM 1638 O O . ASP A 1 206 ? -35.538 -7.588 16.048 1.00 67.56 206 ASP A O 1
ATOM 1642 N N . ALA A 1 207 ? -33.326 -7.896 15.898 1.00 68.75 207 ALA A N 1
ATOM 1643 C CA . ALA A 1 207 ? -33.400 -9.358 15.833 1.00 68.75 207 ALA A CA 1
ATOM 1644 C C . ALA A 1 207 ? -34.008 -9.994 17.098 1.00 68.75 207 ALA A C 1
ATOM 1646 O O . ALA A 1 207 ? -34.595 -11.068 17.025 1.00 68.75 207 ALA A O 1
ATOM 1647 N N . LYS A 1 208 ? -33.880 -9.343 18.264 1.00 62.06 208 LYS A N 1
ATOM 1648 C CA . LYS A 1 208 ? -34.511 -9.783 19.519 1.00 62.06 208 LYS A CA 1
ATOM 1649 C C . LYS A 1 208 ? -35.990 -9.410 19.632 1.00 62.06 208 LYS A C 1
ATOM 1651 O O . LYS A 1 208 ? -36.661 -9.979 20.478 1.00 62.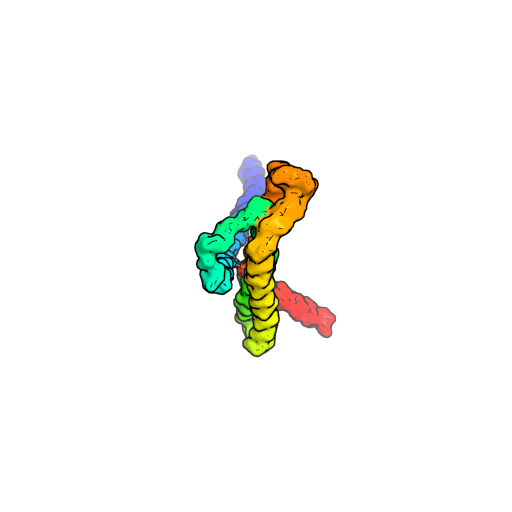06 208 LYS A O 1
ATOM 1656 N N . GLN A 1 209 ? -36.468 -8.431 18.866 1.00 56.97 209 GLN A N 1
ATOM 1657 C CA . GLN A 1 209 ? -37.883 -8.043 18.840 1.00 56.97 209 GLN A CA 1
ATOM 1658 C C . GLN A 1 209 ? -38.697 -8.860 17.827 1.00 56.97 209 GLN A C 1
ATOM 1660 O O . GLN A 1 209 ? -39.920 -8.879 17.911 1.00 56.97 209 GLN A O 1
ATOM 1665 N N . GLN A 1 210 ? -38.027 -9.513 16.874 1.00 55.50 210 GLN A N 1
ATOM 1666 C CA . GLN A 1 210 ? -38.641 -10.360 15.846 1.00 55.50 210 GLN A CA 1
ATOM 1667 C C . GLN A 1 210 ? -38.661 -11.860 16.196 1.00 55.50 210 GLN A C 1
ATOM 1669 O O . GLN A 1 210 ? -39.249 -12.634 15.443 1.00 55.50 210 GLN A O 1
ATOM 1674 N N . ALA A 1 211 ? -38.015 -12.265 17.294 1.00 51.62 211 ALA A N 1
ATOM 1675 C CA . ALA A 1 211 ? -37.974 -13.636 17.811 1.00 51.62 211 ALA A CA 1
ATOM 1676 C C . ALA A 1 211 ? -38.826 -13.758 19.077 1.00 51.62 211 ALA A C 1
ATOM 1678 O O . ALA A 1 211 ? -39.479 -14.811 19.236 1.00 51.62 211 ALA A O 1
#

Organism: NCBI:txid161398

Radius of gyration: 26.65 Å; chains: 1; bounding box: 81×61×59 Å

Foldseek 3Di:
DPPVVVVVVVVVVVVVVVVVVVVVVVVVVVVVVLLVVLVVLLVVLVVVLVVVLCVVVVVPDDVVLPDQPACLVLVLLLLCLVLSLQLSLLSLLLVLQLLQVVLLCVLLVHDDDPVVSVVSSVVSNVSSVVSSVSSNVVVVVSSVCRVVVLVVCCVPPPHNDPVSVVVSVVVSVVSNVVSSVSSSVSSSNSSCSNVVSVVVVVVVVVVVVVD